Protein 4C84 (pdb70)

InterPro domains:
  IPR001841 Zinc finger, RING-type [PF13639] (266-308)
  IPR001841 Zinc finger, RING-type [PS50089] (267-308)
  IPR001841 Zinc finger, RING-type [SM00184] (267-307)
  IPR013083 Zinc finger, RING/FYVE/PHD-type [G3DSA:3.30.40.10] (213-313)
  IPR040700 ZNRF-3, ectodomain [PF18212] (75-181)
  IPR045903 E3 ubiquitin-protein ligase ZNRF3, zinc finger, RING-type [cd16799] (266-310)
  IPR051073 ZNRF3/Arkadia E3 ubiquitin-protein ligases [PTHR16200] (22-641)

Organism: Danio rerio (NCBI:txid7955)

Structure (mmCIF, N/CA/C/O backbone):
data_4C84
#
_entry.id   4C84
#
_cell.length_a   35.948
_cell.length_b   53.296
_cell.length_c   72.459
_cell.angle_alpha   90.00
_cell.angle_beta   102.10
_cell.angle_gamma   90.00
#
_symmetry.space_group_name_H-M   'P 1 21 1'
#
loop_
_entity.id
_entity.type
_entity.pdbx_description
1 polymer 'E3 UBIQUITIN-PROTEIN LIGASE ZNRF3'
2 water water
#
loop_
_atom_site.group_PDB
_atom_site.id
_atom_site.type_symbol
_atom_site.label_atom_id
_atom_site.label_alt_id
_atom_site.label_comp_id
_atom_site.label_asym_id
_atom_site.label_entity_id
_atom_site.label_seq_id
_atom_site.pdbx_PDB_ins_code
_atom_site.Cartn_x
_atom_site.Cartn_y
_atom_site.Cartn_z
_atom_site.occupancy
_atom_site.B_iso_or_equiv
_atom_site.auth_seq_id
_atom_site.auth_comp_id
_atom_site.auth_asym_id
_atom_site.auth_atom_id
_atom_site.pdbx_PDB_model_num
ATOM 1 N N . ASP A 1 5 ? 3.922 47.096 85.426 1.00 50.15 31 ASP A N 1
ATOM 2 C CA . ASP A 1 5 ? 4.060 48.554 85.733 1.00 46.83 31 ASP A CA 1
ATOM 3 C C . ASP A 1 5 ? 4.753 49.344 84.614 1.00 40.82 31 ASP A C 1
ATOM 4 O O . ASP A 1 5 ? 4.241 50.372 84.133 1.00 34.91 31 ASP A O 1
ATOM 9 N N . THR A 1 6 ? 5.935 48.877 84.225 1.00 35.99 32 THR A N 1
ATOM 10 C CA . THR A 1 6 ? 6.787 49.622 83.309 1.00 36.05 32 THR A CA 1
ATOM 11 C C . THR A 1 6 ? 6.214 49.582 81.905 1.00 32.40 32 THR A C 1
ATOM 12 O O . THR A 1 6 ? 5.785 48.536 81.432 1.00 33.94 32 THR A O 1
ATOM 16 N N . ALA A 1 7 ? 6.179 50.748 81.268 1.00 29.52 33 ALA A N 1
ATOM 17 C CA . ALA A 1 7 ? 5.761 50.862 79.876 1.00 27.93 33 ALA A CA 1
ATOM 18 C C . ALA A 1 7 ? 6.958 51.177 79.008 1.00 26.57 33 ALA A C 1
ATOM 19 O O . ALA A 1 7 ? 7.643 52.194 79.204 1.00 28.59 33 ALA A O 1
ATOM 21 N N . PHE A 1 8 ? 7.233 50.289 78.064 1.00 25.16 34 PHE A N 1
ATOM 22 C CA A PHE A 1 8 ? 8.285 50.483 77.087 0.50 25.81 34 PHE A CA 1
ATOM 23 C CA B PHE A 1 8 ? 8.290 50.536 77.091 0.50 26.08 34 PHE A CA 1
ATOM 24 C C . PHE A 1 8 ? 7.666 51.108 75.845 1.00 26.52 34 PHE A C 1
ATOM 25 O O . PHE A 1 8 ? 6.791 50.492 75.237 1.00 26.84 34 PHE A O 1
ATOM 40 N N . VAL A 1 9 ? 8.123 52.302 75.490 1.00 23.07 35 VAL A N 1
ATOM 41 C CA . VAL A 1 9 ? 7.599 53.048 74.365 1.00 22.98 35 VAL A CA 1
ATOM 42 C C . VAL A 1 9 ? 8.660 53.136 73.282 1.00 26.14 35 VAL A C 1
ATOM 43 O O . VAL A 1 9 ? 9.831 53.486 73.562 1.00 27.91 35 VAL A O 1
ATOM 47 N N . GLU A 1 10 ? 8.294 52.722 72.077 1.00 21.71 36 GLU A N 1
ATOM 48 C CA . GLU A 1 10 ? 9.106 52.852 70.890 1.00 22.21 36 GLU A CA 1
ATOM 49 C C . GLU A 1 10 ? 8.490 53.935 70.052 1.00 22.27 36 GLU A C 1
ATOM 50 O O . GLU A 1 10 ? 7.277 53.893 69.757 1.00 22.97 36 GLU A O 1
ATOM 56 N N . VAL A 1 11 ? 9.310 54.902 69.668 1.00 20.31 37 VAL A N 1
ATOM 57 C CA . VAL A 1 11 ? 8.882 56.009 68.833 1.00 20.01 37 VAL A CA 1
ATOM 58 C C . VAL A 1 11 ? 9.613 55.987 67.516 1.00 22.87 37 VAL A C 1
ATOM 59 O O . VAL A 1 11 ? 10.845 55.988 67.472 1.00 22.04 37 VAL A O 1
ATOM 63 N N . VAL A 1 12 ? 8.838 56.022 66.437 1.00 20.28 38 VAL A N 1
ATOM 64 C CA . VAL A 1 12 ? 9.373 56.045 65.113 1.00 21.40 38 VAL A CA 1
ATOM 65 C C . VAL A 1 12 ? 8.968 57.334 64.422 1.00 23.34 38 VAL A C 1
ATOM 66 O O . VAL A 1 12 ? 7.778 57.677 64.370 1.00 21.67 38 VAL A O 1
ATOM 70 N N . LEU A 1 13 ? 9.969 58.035 63.908 1.00 23.34 39 LEU A N 1
ATOM 71 C CA . LEU A 1 13 ? 9.786 59.288 63.184 1.00 23.30 39 LEU A CA 1
ATOM 72 C C . LEU A 1 13 ? 10.021 59.023 61.708 1.00 24.64 39 LEU A C 1
ATOM 73 O O . LEU A 1 13 ? 11.024 58.410 61.341 1.00 22.56 39 LEU A O 1
ATOM 78 N N . PHE A 1 14 ? 9.080 59.466 60.873 1.00 24.35 40 PHE A N 1
ATOM 79 C CA . PHE A 1 14 ? 9.154 59.323 59.441 1.00 25.89 40 PHE A CA 1
ATOM 80 C C . PHE A 1 14 ? 9.440 60.688 58.813 1.00 29.60 40 PHE A C 1
ATOM 81 O O . PHE A 1 14 ? 8.774 61.677 59.133 1.00 30.03 40 PHE A O 1
ATOM 89 N N . GLU A 1 15 ? 10.428 60.732 57.926 1.00 30.55 41 GLU A N 1
ATOM 90 C CA . GLU A 1 15 ? 10.757 61.956 57.187 1.00 35.34 41 GLU A CA 1
ATOM 91 C C . GLU A 1 15 ? 10.961 61.646 55.711 1.00 39.79 41 GLU A C 1
ATOM 92 O O . GLU A 1 15 ? 11.758 60.789 55.360 1.00 38.44 41 GLU A O 1
ATOM 98 N N . SER A 1 16 ? 10.234 62.347 54.845 1.00 45.54 42 SER A N 1
ATOM 99 C CA . SER A 1 16 ? 10.316 62.109 53.399 1.00 51.38 42 SER A CA 1
ATOM 100 C C . SER A 1 16 ? 11.144 63.202 52.739 1.00 55.50 42 SER A C 1
ATOM 101 O O . SER A 1 16 ? 11.140 64.345 53.198 1.00 56.49 42 SER A O 1
ATOM 104 N N . SER A 1 17 ? 11.854 62.841 51.671 1.00 58.85 43 SER A N 1
ATOM 105 C CA . SER A 1 17 ? 12.570 63.812 50.838 1.00 63.08 43 SER A CA 1
ATOM 106 C C . SER A 1 17 ? 11.701 64.201 49.644 1.00 66.16 43 SER A C 1
ATOM 107 O O . SER A 1 17 ? 10.770 63.468 49.290 1.00 66.17 43 SER A O 1
ATOM 110 N N . PRO A 1 18 ? 11.995 65.356 49.017 1.00 72.43 44 PRO A N 1
ATOM 111 C CA . PRO A 1 18 ? 11.283 65.756 47.795 1.00 74.33 44 PRO A CA 1
ATOM 112 C C . PRO A 1 18 ? 11.365 64.703 46.685 1.00 74.17 44 PRO A C 1
ATOM 113 O O . PRO A 1 18 ? 10.371 64.455 45.997 1.00 76.29 44 PRO A O 1
ATOM 117 N N . ASN A 1 19 ? 12.540 64.088 46.530 1.00 71.34 45 ASN A N 1
ATOM 118 C CA . ASN A 1 19 ? 12.746 63.030 45.534 1.00 67.97 45 ASN A CA 1
ATOM 119 C C . ASN A 1 19 ? 11.987 61.724 45.818 1.00 64.35 45 ASN A C 1
ATOM 120 O O . ASN A 1 19 ? 11.996 60.813 44.990 1.00 65.12 45 ASN A O 1
ATOM 125 N N . GLY A 1 20 ? 11.355 61.626 46.988 1.00 61.26 46 GLY A N 1
ATOM 126 C CA . GLY A 1 20 ? 10.458 60.510 47.301 1.00 57.43 46 GLY A CA 1
ATOM 127 C C . GLY A 1 20 ? 11.080 59.394 48.126 1.00 53.43 46 GLY A C 1
ATOM 128 O O . GLY A 1 20 ? 10.414 58.403 48.434 1.00 51.81 46 GLY A O 1
ATOM 129 N N . ASP A 1 21 ? 12.355 59.538 48.478 1.00 48.61 47 ASP A N 1
ATOM 130 C CA . ASP A 1 21 ? 12.972 58.621 49.432 1.00 45.21 47 ASP A CA 1
ATOM 131 C C . ASP A 1 21 ? 12.407 58.958 50.810 1.00 42.66 47 ASP A C 1
ATOM 132 O O . ASP A 1 21 ? 12.002 60.098 51.053 1.00 44.86 47 ASP A O 1
ATOM 137 N N . TYR A 1 22 ? 12.358 57.981 51.712 1.00 38.72 48 TYR A N 1
ATOM 138 C CA . TYR A 1 22 ? 12.034 58.291 53.100 1.00 35.73 48 TYR A CA 1
ATOM 139 C C . TYR A 1 22 ? 13.025 57.670 54.064 1.00 31.90 48 TYR A C 1
ATOM 140 O O . TYR A 1 22 ? 13.644 56.645 53.781 1.00 30.73 48 TYR A O 1
ATOM 149 N N . THR A 1 23 ? 13.141 58.336 55.201 1.00 29.48 49 THR A N 1
ATOM 150 C CA . THR A 1 23 ? 14.024 57.943 56.275 1.00 28.95 49 THR A CA 1
ATOM 151 C C . THR A 1 23 ? 13.166 57.695 57.501 1.00 27.97 49 THR A C 1
ATOM 152 O O . THR A 1 23 ? 12.079 58.280 57.652 1.00 29.93 49 THR A O 1
ATOM 156 N N . THR A 1 24 ? 13.615 56.793 58.360 1.00 24.84 50 THR A N 1
ATOM 157 C CA . THR A 1 24 ? 12.990 56.604 59.649 1.00 23.35 50 THR A CA 1
ATOM 158 C C . THR A 1 24 ? 14.062 56.664 60.739 1.00 22.74 50 THR A C 1
ATOM 159 O O . THR A 1 24 ? 15.244 56.379 60.498 1.00 23.16 50 THR A O 1
ATOM 163 N N . TYR A 1 25 ? 13.632 57.064 61.917 1.00 22.56 51 TYR A N 1
ATOM 164 C CA . TYR A 1 25 ? 14.451 57.030 63.124 1.00 22.60 51 TYR A CA 1
ATOM 165 C C . TYR A 1 25 ? 13.609 56.435 64.237 1.00 22.96 51 TYR A C 1
ATOM 166 O O . TYR A 1 25 ? 12.515 56.946 64.537 1.00 21.72 51 TYR A O 1
ATOM 175 N N . THR A 1 26 ? 14.129 55.406 64.879 1.00 19.99 52 THR A N 1
ATOM 176 C CA . THR A 1 26 ? 13.450 54.767 65.977 1.00 20.99 52 THR A CA 1
ATOM 177 C C . THR A 1 26 ? 14.270 54.889 67.230 1.00 22.53 52 THR A C 1
ATOM 178 O O . THR A 1 26 ? 15.477 54.655 67.213 1.00 22.67 52 THR A O 1
ATOM 182 N N . THR A 1 27 ? 13.599 55.226 68.311 1.00 21.84 53 THR A N 1
ATOM 183 C CA . THR A 1 27 ? 14.206 55.235 69.644 1.00 22.63 53 THR A CA 1
ATOM 184 C C . THR A 1 27 ? 13.272 54.658 70.676 1.00 24.67 53 THR A C 1
ATOM 185 O O . THR A 1 27 ? 12.070 54.552 70.443 1.00 25.13 53 THR A O 1
ATOM 189 N N . GLY A 1 28 ? 13.822 54.275 71.815 1.00 21.39 54 GLY A N 1
ATOM 190 C CA . GLY A 1 28 ? 13.089 53.692 72.892 1.00 22.89 54 GLY A CA 1
ATOM 191 C C . GLY A 1 28 ? 13.121 54.580 74.114 1.00 26.31 54 GLY A C 1
ATOM 192 O O . GLY A 1 28 ? 14.141 55.228 74.402 1.00 26.93 54 GLY A O 1
ATOM 193 N N . LEU A 1 29 ? 12.010 54.620 74.829 1.00 26.17 55 LEU A N 1
ATOM 194 C CA . LEU A 1 29 ? 11.958 55.319 76.113 1.00 26.18 55 LEU A CA 1
ATOM 195 C C . LEU A 1 29 ? 11.033 54.601 77.057 1.00 27.30 55 LEU A C 1
ATOM 196 O O . LEU A 1 29 ? 10.291 53.706 76.646 1.00 27.24 55 LEU A O 1
ATOM 201 N N . GLN A 1 30 ? 11.110 54.933 78.335 1.00 26.66 56 GLN A N 1
ATOM 202 C CA . GLN A 1 30 ? 10.347 54.224 79.323 1.00 29.68 56 GLN A CA 1
ATOM 203 C C . GLN A 1 30 ? 9.458 55.153 80.104 1.00 29.12 56 GLN A C 1
ATOM 204 O O . GLN A 1 30 ? 9.832 56.303 80.366 1.00 28.30 56 GLN A O 1
ATOM 210 N N . GLY A 1 31 ? 8.281 54.629 80.431 1.00 28.52 57 GLY A N 1
ATOM 211 C CA . GLY A 1 31 ? 7.305 55.264 81.315 1.00 28.37 57 GLY A CA 1
ATOM 212 C C . GLY A 1 31 ? 6.673 54.228 82.218 1.00 28.57 57 GLY A C 1
ATOM 213 O O . GLY A 1 31 ? 7.245 53.151 82.452 1.00 30.24 57 GLY A O 1
ATOM 214 N N . ARG A 1 32 ? 5.488 54.549 82.720 1.00 28.86 58 ARG A N 1
ATOM 215 C CA . ARG A 1 32 ? 4.699 53.662 83.541 1.00 29.74 58 ARG A CA 1
ATOM 216 C C . ARG A 1 32 ? 3.230 53.681 83.126 1.00 27.83 58 ARG A C 1
ATOM 217 O O . ARG A 1 32 ? 2.663 54.742 82.842 1.00 26.79 58 ARG A O 1
ATOM 225 N N . PHE A 1 33 ? 2.619 52.502 83.102 1.00 27.48 59 PHE A N 1
ATOM 226 C CA . PHE A 1 33 ? 1.169 52.380 82.993 1.00 29.27 59 PHE A CA 1
ATOM 227 C C . PHE A 1 33 ? 0.536 52.877 84.280 1.00 30.04 59 PHE A C 1
ATOM 228 O O . PHE A 1 33 ? 0.898 52.410 85.360 1.00 30.60 59 PHE A O 1
ATOM 236 N N . SER A 1 34 ? -0.390 53.820 84.185 1.00 30.15 60 SER A N 1
ATOM 237 C CA . SER A 1 34 ? -1.119 54.264 85.365 1.00 31.04 60 SER A CA 1
ATOM 238 C C . SER A 1 34 ? -2.322 53.359 85.649 1.00 32.80 60 SER A C 1
ATOM 239 O O . SER A 1 34 ? -2.828 52.677 84.755 1.00 28.70 60 SER A O 1
ATOM 242 N N . ARG A 1 35 ? -2.801 53.359 86.894 1.00 35.43 61 ARG A N 1
ATOM 243 C CA . ARG A 1 35 ? -4.002 52.588 87.250 1.00 37.36 61 ARG A CA 1
ATOM 244 C C . ARG A 1 35 ? -5.288 53.127 86.622 1.00 34.60 61 ARG A C 1
ATOM 245 O O . ARG A 1 35 ? -6.309 52.441 86.610 1.00 35.98 61 ARG A O 1
ATOM 253 N N . ALA A 1 36 ? -5.229 54.347 86.081 1.00 31.99 62 ALA A N 1
ATOM 254 C CA . ALA A 1 36 ? -6.356 54.949 85.384 1.00 33.62 62 ALA A CA 1
ATOM 255 C C . AL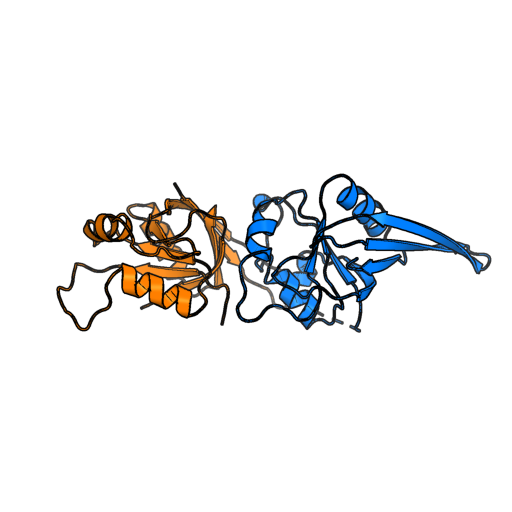A A 1 36 ? -6.706 54.246 84.076 1.00 30.02 62 ALA A C 1
ATOM 256 O O . ALA A 1 36 ? -7.792 54.445 83.532 1.00 31.72 62 ALA A O 1
ATOM 258 N N . GLY A 1 37 ? -5.784 53.428 83.569 1.00 29.11 63 GLY A N 1
ATOM 259 C CA . GLY A 1 37 ? -5.996 52.757 82.297 1.00 27.74 63 GLY A CA 1
ATOM 260 C C . GLY A 1 37 ? -5.531 51.319 82.328 1.00 26.93 63 GLY A C 1
ATOM 261 O O . GLY A 1 37 ? -5.110 50.785 83.355 1.00 28.90 63 GLY A O 1
ATOM 262 N N . ALA A 1 38 ? -5.576 50.703 81.168 1.00 26.53 64 ALA A N 1
ATOM 263 C CA . ALA A 1 38 ? -5.273 49.292 81.021 1.00 26.76 64 ALA A CA 1
ATOM 264 C C . ALA A 1 38 ? -3.779 49.093 80.878 1.00 25.97 64 ALA A C 1
ATOM 265 O O . ALA A 1 38 ? -3.059 50.007 80.478 1.00 26.44 64 ALA A O 1
ATOM 267 N N . THR A 1 39 ? -3.306 47.891 81.204 1.00 27.03 65 THR A N 1
ATOM 268 C CA . THR A 1 39 ? -1.940 47.490 80.917 1.00 28.58 65 THR A CA 1
ATOM 269 C C . THR A 1 39 ? -1.984 46.488 79.766 1.00 29.24 65 THR A C 1
ATOM 270 O O . THR A 1 39 ? -1.978 45.270 79.969 1.00 30.57 65 THR A O 1
ATOM 274 N N . ILE A 1 40 ? -2.092 47.043 78.559 1.00 26.00 66 ILE A N 1
ATOM 275 C CA . ILE A 1 40 ? -2.125 46.315 77.302 1.00 24.71 66 ILE A CA 1
ATOM 276 C C . ILE A 1 40 ? -1.211 47.034 76.313 1.00 24.55 66 ILE A C 1
ATOM 277 O O . ILE A 1 40 ? -0.825 48.193 76.522 1.00 24.52 66 ILE A O 1
ATOM 282 N N . SER A 1 41 ? -0.850 46.344 75.249 1.00 23.78 67 SER A N 1
ATOM 283 C CA . SER A 1 41 ? -0.064 46.923 74.187 1.00 26.38 67 SER A CA 1
ATOM 284 C C . SER A 1 41 ? -0.938 47.756 73.270 1.00 24.82 67 SER A C 1
ATOM 285 O O . SER A 1 41 ? -2.157 47.533 73.140 1.00 27.30 67 SER A O 1
ATOM 288 N N . ALA A 1 42 ? -0.347 48.787 72.685 1.00 22.07 68 ALA A N 1
ATOM 289 C CA . ALA A 1 42 ? -1.069 49.642 71.746 1.00 21.92 68 ALA A CA 1
ATOM 290 C C . ALA A 1 42 ? -0.096 50.348 70.808 1.00 21.45 68 ALA A C 1
ATOM 291 O O . ALA A 1 42 ? 1.048 50.558 71.169 1.00 21.82 68 ALA A O 1
ATOM 293 N N . GLU A 1 43 ? -0.547 50.767 69.635 1.00 21.39 69 GLU A N 1
ATOM 294 C CA . GLU A 1 43 ? 0.315 51.440 68.680 1.00 21.08 69 GLU A CA 1
ATOM 295 C C . GLU A 1 43 ? -0.519 52.295 67.754 1.00 21.52 69 GLU A C 1
ATOM 296 O O . GLU A 1 43 ? -1.654 51.916 67.370 1.00 20.56 69 GLU A O 1
ATOM 302 N N . GLY A 1 44 ? 0.015 53.455 67.412 1.00 20.41 70 GLY A N 1
ATOM 303 C CA . GLY A 1 44 ? -0.684 54.356 66.522 1.00 19.71 70 GLY A CA 1
ATOM 304 C C . GLY A 1 44 ? 0.087 55.609 66.269 1.00 20.40 70 GLY A C 1
ATOM 305 O O . GLY A 1 44 ? 1.090 55.885 66.936 1.00 19.26 70 GLY A O 1
ATOM 306 N N . GLU A 1 45 ? -0.409 56.394 65.335 1.00 19.30 71 GLU A N 1
ATOM 307 C CA . GLU A 1 45 ? 0.166 57.672 65.002 1.00 20.68 71 GLU A CA 1
ATOM 308 C C . GLU A 1 45 ? 0.015 58.649 66.173 1.00 20.45 71 GLU A C 1
ATOM 309 O O . GLU A 1 45 ? -1.008 58.696 66.846 1.00 20.06 71 GLU A O 1
ATOM 315 N N . ILE A 1 46 ? 1.063 59.411 66.459 1.00 18.87 72 ILE A N 1
ATOM 316 C CA . ILE A 1 46 ? 1.018 60.365 67.560 1.00 20.16 72 ILE A CA 1
ATOM 317 C C . ILE A 1 46 ? 0.246 61.630 67.175 1.00 20.13 72 ILE A C 1
ATOM 318 O O . ILE A 1 46 ? 0.482 62.228 66.116 1.00 20.46 72 ILE A O 1
ATOM 323 N N . VAL A 1 47 ? -0.656 62.035 68.059 1.00 19.96 73 VAL A N 1
ATOM 324 C CA . VAL A 1 47 ? -1.327 63.338 67.982 1.00 22.26 73 VAL A CA 1
ATOM 325 C C . VAL A 1 47 ? -1.130 64.061 69.323 1.00 22.15 73 VAL A C 1
ATOM 326 O O . VAL A 1 47 ? -1.470 63.524 70.386 1.00 22.98 73 VAL A O 1
ATOM 330 N N . GLN A 1 48 ? -0.593 65.275 69.282 1.00 24.49 74 GLN A N 1
ATOM 331 C CA . GLN A 1 48 ? -0.460 66.023 70.518 1.00 26.47 74 GLN A CA 1
ATOM 332 C C . GLN A 1 48 ? -1.777 66.727 70.808 1.00 25.55 74 GLN A C 1
ATOM 333 O O . GLN A 1 48 ? -2.392 67.298 69.908 1.00 29.46 74 GLN A O 1
ATOM 339 N N . MET A 1 49 ? -2.211 66.682 72.061 1.00 24.95 75 MET A N 1
ATOM 340 C CA . MET A 1 49 ? -3.456 67.330 72.446 1.00 27.04 75 MET A CA 1
ATOM 341 C C . MET A 1 49 ? -3.146 68.619 73.203 1.00 26.90 75 MET A C 1
ATOM 342 O O . MET A 1 49 ? -2.611 68.588 74.306 1.00 27.60 75 MET A O 1
ATOM 347 N N . HIS A 1 50 ? -3.495 69.752 72.597 1.00 26.78 76 HIS A N 1
ATOM 348 C CA . HIS A 1 50 ? -3.274 71.057 73.217 1.00 26.89 76 HIS A CA 1
ATOM 349 C C . HIS A 1 50 ? -4.524 71.546 73.938 1.00 25.35 76 HIS A C 1
ATOM 350 O O . HIS A 1 50 ? -5.594 70.981 73.745 1.00 23.90 76 HIS A O 1
ATOM 357 N N . PRO A 1 51 ? -4.398 72.590 74.796 1.00 24.59 77 PRO A N 1
ATOM 358 C CA . PRO A 1 51 ? -5.477 72.956 75.716 1.00 26.49 77 PRO A CA 1
ATOM 359 C C . PRO A 1 51 ? -6.775 73.323 75.019 1.00 25.35 77 PRO A C 1
ATOM 360 O O . PRO A 1 51 ? -7.838 72.910 75.457 1.00 24.72 77 PRO A O 1
ATOM 364 N N . LEU A 1 52 ? -6.697 74.085 73.936 1.00 25.85 78 LEU A N 1
ATOM 365 C CA . LEU A 1 52 ? -7.912 74.540 73.298 1.00 28.50 78 LEU A CA 1
ATOM 366 C C . LEU A 1 52 ? -8.735 73.366 72.788 1.00 28.78 78 LEU A C 1
ATOM 367 O O . LEU A 1 52 ? -9.959 73.314 73.003 1.00 29.83 78 LEU A O 1
ATOM 372 N N . GLY A 1 53 ? -8.068 72.406 72.153 1.00 29.35 79 GLY A N 1
ATOM 373 C CA . GLY A 1 53 ? -8.728 71.219 71.620 1.00 30.76 79 GLY A CA 1
ATOM 374 C C . GLY A 1 53 ? -9.365 70.370 72.702 1.00 30.33 79 GLY A C 1
ATOM 375 O O . GLY A 1 53 ? -10.448 69.818 72.506 1.00 33.05 79 GLY A O 1
ATOM 376 N N . LEU A 1 54 ? -8.722 70.307 73.865 1.00 28.76 80 LEU A N 1
ATOM 377 C CA . LEU A 1 54 ? -9.225 69.506 74.981 1.00 30.52 80 LEU A CA 1
ATOM 378 C C . LEU A 1 54 ? -10.497 70.100 75.569 1.00 32.94 80 LEU A C 1
ATOM 379 O O . LEU A 1 54 ? -11.354 69.378 76.079 1.00 33.97 80 LEU A O 1
ATOM 384 N N . CYS A 1 55 ? -10.643 71.408 75.424 1.00 29.77 81 CYS A N 1
ATOM 385 C CA . CYS A 1 55 ? -11.729 72.136 76.034 1.00 33.93 81 CYS A CA 1
ATOM 386 C C . CYS A 1 55 ? -12.896 72.440 75.089 1.00 36.03 81 CYS A C 1
ATOM 387 O O . CYS A 1 55 ? -13.911 72.985 75.520 1.00 38.46 81 CYS A O 1
ATOM 390 N N . ASN A 1 56 ? -12.761 72.076 73.822 1.00 38.34 82 ASN A N 1
ATOM 391 C CA . ASN A 1 56 ? -13.751 72.433 72.793 1.00 41.00 82 ASN A CA 1
ATOM 392 C C . ASN A 1 56 ? -14.824 71.365 72.651 1.00 44.12 82 ASN A C 1
ATOM 393 O O . ASN A 1 56 ? -14.631 70.404 71.901 1.00 48.48 82 ASN A O 1
ATOM 398 N N . GLU A 1 65 ? -11.247 60.702 63.355 1.00 49.59 91 GLU A N 1
ATOM 399 C CA . GLU A 1 65 ? -10.602 59.436 63.037 1.00 46.29 91 GLU A CA 1
ATOM 400 C C . GLU A 1 65 ? -10.008 58.763 64.295 1.00 42.86 91 GLU A C 1
ATOM 401 O O . GLU A 1 65 ? -9.979 59.362 65.397 1.00 41.55 91 GLU A O 1
ATOM 407 N N . TYR A 1 66 ? -9.598 57.500 64.136 1.00 34.67 92 TYR A N 1
ATOM 408 C CA . TYR A 1 66 ? -9.378 56.628 65.270 1.00 29.80 92 TYR A CA 1
ATOM 409 C C . TYR A 1 66 ? -7.991 55.979 65.313 1.00 25.57 92 TYR A C 1
ATOM 410 O O . TYR A 1 66 ? -7.302 55.817 64.299 1.00 25.64 92 TYR A O 1
ATOM 419 N N . GLY A 1 67 ? -7.639 55.555 66.516 1.00 23.32 93 GLY A N 1
ATOM 420 C CA . GLY A 1 67 ? -6.499 54.696 66.730 1.00 22.21 93 GLY A CA 1
ATOM 421 C C . GLY A 1 67 ? -5.189 55.409 67.014 1.00 22.08 93 GLY A C 1
ATOM 422 O O . GLY A 1 67 ? -4.149 54.753 67.022 1.00 22.47 93 GLY A O 1
ATOM 423 N N . TRP A 1 68 ? -5.248 56.725 67.176 1.00 20.84 94 TRP A N 1
ATOM 424 C CA . TRP A 1 68 ? -4.058 57.577 67.421 1.00 20.30 94 TRP A CA 1
ATOM 425 C C . TRP A 1 68 ? -3.620 57.459 68.862 1.00 17.98 94 TRP A C 1
ATOM 426 O O . TRP A 1 68 ? -4.378 57.064 69.738 1.00 19.27 94 TRP A O 1
ATOM 437 N N . VAL A 1 69 ? -2.334 57.786 69.116 1.00 17.67 95 VAL A N 1
ATOM 438 C CA . VAL A 1 69 ? -1.804 57.842 70.471 1.00 18.45 95 VAL A CA 1
ATOM 439 C C . VAL A 1 69 ? -1.754 59.327 70.836 1.00 18.38 95 VAL A C 1
ATOM 440 O O . VAL A 1 69 ? -1.075 60.111 70.186 1.00 18.56 95 VAL A O 1
ATOM 444 N N . GLY A 1 70 ? -2.486 59.712 71.865 1.00 17.66 96 GLY A N 1
ATOM 445 C CA . GLY A 1 70 ? -2.532 61.099 72.267 1.00 17.68 96 GLY A CA 1
ATOM 446 C C . GLY A 1 70 ? -1.335 61.416 73.157 1.00 18.81 96 GLY A C 1
ATOM 447 O O . GLY A 1 70 ? -1.034 60.641 74.048 1.00 21.61 96 GLY A O 1
ATOM 448 N N . VAL A 1 71 ? -0.705 62.551 72.929 1.00 18.76 97 VAL A N 1
ATOM 449 C CA . VAL A 1 71 ? 0.382 62.993 73.824 1.00 18.92 97 VAL A CA 1
ATOM 450 C C . VAL A 1 71 ? -0.071 64.301 74.466 1.00 19.47 97 VAL A C 1
ATOM 451 O O . VAL A 1 71 ? -0.457 65.223 73.767 1.00 19.71 97 VAL A O 1
ATOM 455 N N . VAL A 1 72 ? -0.032 64.359 75.796 1.00 21.43 98 VAL A N 1
ATOM 456 C CA . VAL A 1 72 ? -0.434 65.550 76.551 1.00 22.36 98 VAL A CA 1
ATOM 457 C C . VAL A 1 72 ? 0.765 65.984 77.411 1.00 22.94 98 VAL A C 1
ATOM 458 O O . VAL A 1 72 ? 1.200 65.242 78.308 1.00 24.14 98 VAL A O 1
ATOM 462 N N . LYS A 1 73 ? 1.275 67.181 77.162 1.00 23.14 99 LYS A N 1
ATOM 463 C CA . LYS A 1 73 ? 2.341 67.735 78.024 1.00 26.26 99 LYS A CA 1
ATOM 464 C C . LYS A 1 73 ? 1.670 68.607 79.077 1.00 27.47 99 LYS A C 1
ATOM 465 O O . LYS A 1 73 ? 1.077 69.649 78.747 1.00 28.48 99 LYS A O 1
ATOM 471 N N . LEU A 1 74 ? 1.736 68.164 80.324 1.00 26.75 100 LEU A N 1
ATOM 472 C CA . LEU A 1 74 ? 1.161 68.897 81.451 1.00 27.89 100 LEU A CA 1
ATOM 473 C C . LEU A 1 74 ? 2.072 70.071 81.782 1.00 30.47 100 LEU A C 1
ATOM 474 O O . LEU A 1 74 ? 3.282 69.951 81.700 1.00 28.58 100 LEU A O 1
ATOM 479 N N . GLU A 1 75 ? 1.495 71.219 82.102 1.00 33.26 101 GLU A N 1
ATOM 480 C CA . GLU A 1 75 ? 2.322 72.335 82.589 1.00 37.80 101 GLU A CA 1
ATOM 481 C C . GLU A 1 75 ? 2.003 72.591 84.050 1.00 38.85 101 GLU A C 1
ATOM 482 O O . GLU A 1 75 ? 1.121 71.949 84.616 1.00 38.78 101 GLU A O 1
ATOM 488 N N . GLN A 1 76 ? 2.734 73.512 84.676 1.00 42.11 102 GLN A N 1
ATOM 489 C CA . GLN A 1 76 ? 2.381 73.940 86.025 1.00 45.16 102 GLN A CA 1
ATOM 490 C C . GLN A 1 76 ? 0.935 74.428 85.991 1.00 46.22 102 GLN A C 1
ATOM 491 O O . GLN A 1 76 ? 0.541 75.101 85.038 1.00 43.22 102 GLN A O 1
ATOM 493 N N . PRO A 1 77 ? 0.125 74.069 87.007 1.00 49.77 103 PRO A N 1
ATOM 494 C CA . PRO A 1 77 ? -1.289 74.483 87.030 1.00 50.47 103 PRO A CA 1
ATOM 495 C C . PRO A 1 77 ? -1.546 75.967 86.701 1.00 49.42 103 PRO A C 1
ATOM 496 O O . PRO A 1 77 ? -2.527 76.278 86.021 1.00 48.41 103 PRO A O 1
ATOM 500 N N . GLU A 1 78 ? -0.664 76.856 87.166 1.00 47.38 104 GLU A N 1
ATOM 501 C CA . GLU A 1 78 ? -0.782 78.301 86.906 1.00 46.52 104 GLU A CA 1
ATOM 502 C C . GLU A 1 78 ? -0.563 78.690 85.438 1.00 45.15 104 GLU A C 1
ATOM 503 O O . GLU A 1 78 ? -0.948 79.789 85.032 1.00 42.38 104 GLU A O 1
ATOM 509 N N . LEU A 1 79 ? 0.077 77.798 84.680 1.00 41.75 105 LEU A N 1
ATOM 510 C CA . LEU A 1 79 ? 0.337 77.959 83.251 1.00 45.42 105 LEU A CA 1
ATOM 511 C C . LEU A 1 79 ? -0.494 76.979 82.412 1.00 46.52 105 LEU A C 1
ATOM 512 O O . LEU A 1 79 ? -0.357 76.949 81.186 1.00 49.86 105 LEU A O 1
ATOM 517 N N . ASP A 1 80 ? -1.327 76.166 83.058 1.00 42.44 106 ASP A N 1
ATOM 518 C CA . ASP A 1 80 ? -2.099 75.154 82.338 1.00 45.61 106 ASP A CA 1
ATOM 519 C C . ASP A 1 80 ? -3.557 75.331 82.722 1.00 41.48 106 ASP A C 1
ATOM 520 O O . ASP A 1 80 ? -4.166 74.420 83.311 1.00 38.75 106 ASP A O 1
ATOM 525 N N . PRO A 1 81 ? -4.119 76.524 82.415 1.00 40.41 107 PRO A N 1
ATOM 526 C CA . PRO A 1 81 ? -5.537 76.767 82.646 1.00 38.76 107 PRO A CA 1
ATOM 527 C C . PRO A 1 81 ? -6.329 75.753 81.862 1.00 37.22 107 PRO A C 1
ATOM 528 O O . PRO A 1 81 ? -6.160 75.667 80.638 1.00 31.71 107 PRO A O 1
ATOM 532 N N . SER A 1 82 ? -7.161 74.993 82.570 1.00 38.42 108 SER A N 1
ATOM 533 C CA . SER A 1 82 ? -7.786 73.805 82.007 1.00 37.65 108 SER A CA 1
ATOM 534 C C . SER A 1 82 ? -9.244 73.698 82.356 1.00 36.38 108 SER A C 1
ATOM 535 O O . SER A 1 82 ? -9.740 74.299 83.302 1.00 34.38 108 SER A O 1
ATOM 538 N N . CYS A 1 83 ? -9.915 72.881 81.569 1.00 34.26 109 CYS A N 1
ATOM 539 C CA A CYS A 1 83 ? -11.322 72.604 81.743 0.50 35.94 109 CYS A CA 1
ATOM 540 C CA B CYS A 1 83 ? -11.327 72.615 81.750 0.50 33.92 109 CYS A CA 1
ATOM 541 C C . CYS A 1 83 ? -11.522 71.255 82.392 1.00 33.00 109 CYS A C 1
ATOM 542 O O . CYS A 1 83 ? -12.610 70.943 82.858 1.00 34.84 109 CYS A O 1
ATOM 547 N N . LEU A 1 84 ? -10.450 70.456 82.425 1.00 31.60 110 LEU A N 1
ATOM 548 C CA . LEU A 1 84 ? -10.520 69.081 82.859 1.00 28.19 110 LEU A CA 1
ATOM 549 C C . LEU A 1 84 ? -9.437 68.764 83.869 1.00 26.45 110 LEU A C 1
ATOM 550 O O . LEU A 1 84 ? -8.374 69.365 83.861 1.00 29.14 110 LEU A O 1
ATOM 555 N N . THR A 1 85 ? -9.709 67.777 84.705 1.00 28.44 111 THR A N 1
ATOM 556 C CA . THR A 1 85 ? -8.688 67.164 85.529 1.00 27.73 111 THR A CA 1
ATOM 557 C C . THR A 1 85 ? -7.761 66.352 84.622 1.00 27.53 111 THR A C 1
ATOM 558 O O . THR A 1 85 ? -8.061 66.145 83.435 1.00 26.95 111 THR A O 1
ATOM 562 N N . VAL A 1 86 ? -6.662 65.863 85.181 1.00 27.52 112 VAL A N 1
ATOM 563 C CA A VAL A 1 86 ? -5.768 65.002 84.396 0.50 29.36 112 VAL A CA 1
ATOM 564 C CA B VAL A 1 86 ? -5.756 64.982 84.431 0.50 28.65 112 VAL A CA 1
ATOM 565 C C . VAL A 1 86 ? -6.510 63.730 83.941 1.00 28.75 112 VAL A C 1
ATOM 566 O O . VAL A 1 86 ? -6.404 63.341 82.782 1.00 27.27 112 VAL A O 1
ATOM 573 N N . LEU A 1 87 ? -7.296 63.109 84.827 1.00 29.10 113 LEU A N 1
ATOM 574 C CA A LEU A 1 87 ? -8.123 61.957 84.460 0.50 29.43 113 LEU A CA 1
ATOM 575 C CA B LEU A 1 87 ? -8.112 61.961 84.459 0.50 28.50 113 LEU A CA 1
ATOM 576 C C . LEU A 1 87 ? -9.091 62.340 83.357 1.00 27.96 113 LEU A C 1
ATOM 577 O O . LEU A 1 87 ? -9.306 61.582 82.410 1.00 27.39 113 LEU A O 1
ATOM 586 N N . GLY A 1 88 ? -9.703 63.512 83.488 1.00 25.74 114 GLY A N 1
ATOM 587 C CA . GLY A 1 88 ? -10.694 63.927 82.519 1.00 25.01 114 GLY A CA 1
ATOM 588 C C . GLY A 1 88 ? -10.079 64.071 81.137 1.00 23.59 114 GLY A C 1
ATOM 589 O O . GLY A 1 88 ? -10.736 63.796 80.123 1.00 25.05 114 GLY A O 1
ATOM 590 N N . LYS A 1 89 ? -8.825 64.507 81.092 1.00 22.68 115 LYS A N 1
ATOM 591 C CA . LYS A 1 89 ? -8.089 64.642 79.827 1.00 21.80 115 LYS A CA 1
ATOM 592 C C . LYS A 1 89 ? -7.892 63.259 79.182 1.00 22.45 115 LYS A C 1
ATOM 593 O O . LYS A 1 89 ? -8.070 63.098 77.961 1.00 21.31 115 LYS A O 1
ATOM 599 N N . ALA A 1 90 ? -7.521 62.268 79.999 1.00 23.16 116 ALA A N 1
ATOM 600 C CA . ALA A 1 90 ? -7.353 60.887 79.506 1.00 23.09 116 ALA A CA 1
ATOM 601 C C . ALA A 1 90 ? -8.678 60.361 78.983 1.00 23.23 116 ALA A C 1
ATOM 602 O O . ALA A 1 90 ? -8.739 59.799 77.875 1.00 22.46 116 ALA A O 1
ATOM 604 N N . LYS A 1 91 ? -9.745 60.571 79.756 1.00 22.32 117 LYS A N 1
ATOM 605 C CA . LYS A 1 91 ? -11.076 60.137 79.324 1.00 24.25 117 LYS A CA 1
ATOM 606 C C . LYS A 1 91 ? -11.480 60.750 78.014 1.00 23.68 117 LYS A C 1
ATOM 607 O O . LYS A 1 91 ? -12.025 60.060 77.190 1.00 24.65 117 LYS A O 1
ATOM 613 N N . ARG A 1 92 ? -11.242 62.058 77.840 1.00 23.06 118 ARG A N 1
ATOM 614 C CA . ARG A 1 92 ? -11.592 62.743 76.616 1.00 24.01 118 ARG A CA 1
ATOM 615 C C . ARG A 1 92 ? -10.839 62.180 75.425 1.00 22.59 118 ARG A C 1
ATOM 616 O O . ARG A 1 92 ? -11.391 62.008 74.345 1.00 23.67 118 ARG A O 1
ATOM 624 N N . ALA A 1 93 ? -9.543 61.922 75.588 1.00 20.78 119 ALA A N 1
ATOM 625 C CA . ALA A 1 93 ? -8.787 61.371 74.494 1.00 21.44 119 ALA A CA 1
ATOM 626 C C . ALA A 1 93 ? -9.360 60.004 74.039 1.00 22.39 119 ALA A C 1
ATOM 627 O O . ALA A 1 93 ? -9.484 59.743 72.828 1.00 23.14 119 ALA A O 1
ATOM 629 N N . VAL A 1 94 ? -9.697 59.161 75.009 1.00 23.90 120 VAL A N 1
ATOM 630 C CA . VAL A 1 94 ? -10.225 57.801 74.740 1.00 23.05 120 VAL A CA 1
ATOM 631 C C . VAL A 1 94 ? -11.607 57.949 74.096 1.00 24.86 120 VAL A C 1
ATOM 632 O O . VAL A 1 94 ? -11.897 57.265 73.123 1.00 25.11 120 VAL A O 1
ATOM 636 N N . GLN A 1 95 ? -12.412 58.885 74.597 1.00 25.82 121 GLN A N 1
ATOM 637 C CA . GLN A 1 95 ? -13.714 59.204 73.954 1.00 27.17 121 GLN A CA 1
ATOM 638 C C . GLN A 1 95 ? -13.578 59.586 72.489 1.00 25.97 121 GLN A C 1
ATOM 639 O O . GLN A 1 95 ? -14.463 59.273 71.681 1.00 27.43 121 GLN A O 1
ATOM 645 N N . ARG A 1 96 ? -12.512 60.307 72.142 1.00 24.51 122 ARG A N 1
ATOM 646 C CA . ARG A 1 96 ? -12.294 60.828 70.809 1.00 25.47 122 ARG A CA 1
ATOM 647 C C . ARG A 1 96 ? -11.503 59.843 69.929 1.00 25.47 122 ARG A C 1
ATOM 648 O O . ARG A 1 96 ? -11.080 60.200 68.822 1.00 25.62 122 ARG A O 1
ATOM 656 N N . GLY A 1 97 ? -11.307 58.629 70.437 1.00 24.20 123 GLY A N 1
ATOM 657 C CA . GLY A 1 97 ? -10.821 57.513 69.633 1.00 23.17 123 GLY A CA 1
ATOM 658 C C . GLY A 1 97 ? -9.342 57.189 69.777 1.00 22.18 123 GLY A C 1
ATOM 659 O O . GLY A 1 97 ? -8.792 56.439 68.981 1.00 22.35 123 GLY A O 1
ATOM 660 N N . ALA A 1 98 ? -8.708 57.714 70.801 1.00 21.31 124 ALA A N 1
ATOM 661 C CA . ALA A 1 98 ? -7.306 57.336 71.030 1.00 19.63 124 ALA A CA 1
ATOM 662 C C . ALA A 1 98 ? -7.149 55.878 71.419 1.00 18.59 124 ALA A C 1
ATOM 663 O O . ALA A 1 98 ? -7.973 55.340 72.157 1.00 19.94 124 ALA A O 1
ATOM 665 N N . THR A 1 99 ? -6.051 55.251 70.971 1.00 17.42 125 THR A N 1
ATOM 666 C CA . THR A 1 99 ? -5.716 53.897 71.354 1.00 17.46 125 THR A CA 1
ATOM 667 C C . THR A 1 99 ? -4.935 53.871 72.688 1.00 18.06 125 THR A C 1
ATOM 668 O O . THR A 1 99 ? -4.916 52.884 73.402 1.00 19.88 125 THR A O 1
ATOM 672 N N . ALA A 1 100 ? -4.345 55.011 72.991 1.00 18.71 126 ALA A N 1
ATOM 673 C CA . ALA A 1 100 ? -3.603 55.185 74.238 1.00 18.94 126 ALA A CA 1
ATOM 674 C C . ALA A 1 100 ? -3.354 56.658 74.424 1.00 19.18 126 ALA A C 1
ATOM 675 O O . ALA A 1 100 ? -3.448 57.463 73.477 1.00 19.16 126 ALA A O 1
ATOM 677 N N A VAL A 1 101 ? -2.983 57.029 75.639 0.50 19.99 127 VAL A N 1
ATOM 678 N N B VAL A 1 101 ? -2.988 56.995 75.658 0.50 19.28 127 VAL A N 1
ATOM 679 C CA A VAL A 1 101 ? -2.604 58.403 75.903 0.50 20.13 127 VAL A CA 1
ATOM 680 C CA B VAL A 1 101 ? -2.653 58.354 76.061 0.50 19.08 127 VAL A CA 1
ATOM 681 C C A VAL A 1 101 ? -1.361 58.391 76.793 0.50 19.57 127 VAL A C 1
ATOM 682 C C B VAL A 1 101 ? -1.277 58.290 76.728 0.50 18.79 127 VAL A C 1
ATOM 683 O O A VAL A 1 101 ? -1.273 57.622 77.760 0.50 20.98 127 VAL A O 1
ATOM 684 O O B VAL A 1 101 ? -0.993 57.351 77.458 0.50 21.54 127 VAL A O 1
ATOM 691 N N . ILE A 1 102 ? -0.441 59.276 76.448 1.00 19.49 128 ILE A N 1
ATOM 692 C CA . ILE A 1 102 ? 0.844 59.432 77.136 1.00 18.75 128 ILE A CA 1
ATOM 693 C C . ILE A 1 102 ? 0.892 60.859 77.660 1.00 19.22 128 ILE A C 1
ATOM 694 O O . ILE A 1 102 ? 0.767 61.828 76.893 1.00 19.43 128 ILE A O 1
ATOM 699 N N . PHE A 1 103 ? 1.059 60.978 78.971 1.00 21.19 129 PHE A N 1
ATOM 700 C CA . PHE A 1 103 ? 1.173 62.263 79.632 1.00 22.02 129 PHE A CA 1
ATOM 701 C C . PHE A 1 103 ? 2.633 62.480 79.950 1.00 22.67 129 PHE A C 1
ATOM 702 O O . PHE A 1 103 ? 3.260 61.587 80.528 1.00 24.80 129 PHE A O 1
ATOM 710 N N . ASP A 1 104 ? 3.143 63.647 79.614 1.00 21.75 130 ASP A N 1
ATOM 711 C CA . ASP A 1 104 ? 4.450 64.092 80.117 1.00 22.23 130 ASP A CA 1
ATOM 712 C C . ASP A 1 104 ? 4.107 64.861 81.392 1.00 24.72 130 ASP A C 1
ATOM 713 O O . ASP A 1 104 ? 3.502 65.941 81.353 1.00 24.84 130 ASP A O 1
ATOM 718 N N . VAL A 1 105 ? 4.498 64.276 82.518 1.00 25.97 131 VAL A N 1
ATOM 719 C CA . VAL A 1 105 ? 4.131 64.783 83.842 1.00 26.88 131 VAL A CA 1
ATOM 720 C C . VAL A 1 105 ? 5.302 65.515 84.495 1.00 28.81 131 VAL A C 1
ATOM 721 O O . VAL A 1 105 ? 5.242 65.800 85.699 1.00 31.51 131 VAL A O 1
ATOM 725 N N . SER A 1 106 ? 6.312 65.838 83.699 1.00 28.69 132 SER A N 1
ATOM 726 C CA . SER A 1 106 ? 7.548 66.483 84.183 1.00 31.42 132 SER A CA 1
ATOM 727 C C . SER A 1 106 ? 7.260 67.737 85.003 1.00 36.18 132 SER A C 1
ATOM 728 O O . SER A 1 106 ? 7.844 67.922 86.072 1.00 33.35 132 SER A O 1
ATOM 731 N N . GLU A 1 107 ? 6.360 68.584 84.500 1.00 36.07 133 GLU A N 1
ATOM 732 C CA . GLU A 1 107 ? 6.028 69.841 85.170 1.00 38.01 133 GLU A CA 1
ATOM 733 C C . GLU A 1 107 ? 4.849 69.758 86.140 1.00 40.69 133 GLU A C 1
ATOM 734 O O . GLU A 1 107 ? 4.444 70.780 86.688 1.00 42.48 133 GLU A O 1
ATOM 740 N N . ASN A 1 108 ? 4.306 68.563 86.363 1.00 39.25 134 ASN A N 1
ATOM 741 C CA . ASN A 1 108 ? 3.217 68.357 87.322 1.00 41.09 134 ASN A CA 1
ATOM 742 C C . ASN A 1 108 ? 3.210 66.943 87.934 1.00 40.96 134 ASN A C 1
ATOM 743 O O . ASN A 1 108 ? 2.390 66.106 87.576 1.00 38.14 134 ASN A O 1
ATOM 748 N N . PRO A 1 109 ? 4.140 66.681 88.873 1.00 45.06 135 PRO A N 1
ATOM 749 C CA . PRO A 1 109 ? 4.225 65.442 89.660 1.00 44.25 135 PRO A CA 1
ATOM 750 C C . PRO A 1 109 ? 2.922 64.923 90.284 1.00 44.59 135 PRO A C 1
ATOM 751 O O . PRO A 1 109 ? 2.711 63.711 90.314 1.00 46.19 135 PRO A O 1
ATOM 755 N N . ASP A 1 110 ? 2.060 65.821 90.766 1.00 43.55 136 ASP A N 1
ATOM 756 C CA . ASP A 1 110 ? 0.797 65.432 91.424 1.00 43.71 136 ASP A CA 1
ATOM 757 C C . ASP A 1 110 ? -0.132 64.628 90.518 1.00 43.01 136 ASP A C 1
ATOM 758 O O . ASP A 1 110 ? -0.945 63.843 90.995 1.00 42.00 136 ASP A O 1
ATOM 763 N N . ALA A 1 111 ? -0.013 64.841 89.210 1.00 40.11 137 ALA A N 1
ATOM 764 C CA . ALA A 1 111 ? -0.809 64.101 88.251 1.00 39.20 137 ALA A CA 1
ATOM 765 C C . ALA A 1 111 ? -0.615 62.587 88.411 1.00 36.55 137 ALA A C 1
ATOM 766 O O . ALA A 1 111 ? -1.546 61.820 88.204 1.00 38.41 137 ALA A O 1
ATOM 768 N N . ILE A 1 112 ? 0.579 62.164 88.805 1.00 38.53 138 ILE A N 1
ATOM 769 C CA . ILE A 1 112 ? 0.872 60.732 89.015 1.00 40.64 138 ILE A CA 1
ATOM 770 C C . ILE A 1 112 ? -0.022 60.134 90.096 1.00 43.58 138 ILE A C 1
ATOM 771 O O . ILE A 1 112 ? -0.533 59.017 89.952 1.00 42.86 138 ILE A O 1
ATOM 776 N N . ASP A 1 113 ? -0.205 60.880 91.184 1.00 44.91 139 ASP A N 1
ATOM 777 C CA . ASP A 1 113 ? -1.062 60.426 92.272 1.00 45.35 139 ASP A CA 1
ATOM 778 C C . ASP A 1 113 ? -2.499 60.284 91.792 1.00 42.92 139 ASP A C 1
ATOM 779 O O . ASP A 1 113 ? -3.172 59.305 92.121 1.00 43.34 139 ASP A O 1
ATOM 784 N N . GLN A 1 114 ? -2.961 61.244 90.991 1.00 39.98 140 GLN A N 1
ATOM 785 C CA . GLN A 1 114 ? -4.339 61.243 90.493 1.00 41.94 140 GLN A CA 1
ATOM 786 C C . GLN A 1 114 ? -4.598 60.089 89.535 1.00 41.18 140 GLN A C 1
ATOM 787 O O . GLN A 1 114 ? -5.667 59.483 89.564 1.00 41.07 140 GLN A O 1
ATOM 793 N N . LEU A 1 115 ? -3.625 59.806 88.675 1.00 39.82 141 LEU A N 1
ATOM 794 C CA . LEU A 1 115 ? -3.765 58.717 87.697 1.00 40.54 141 LEU A CA 1
ATOM 795 C C . LEU A 1 115 ? -3.678 57.343 88.356 1.00 41.98 141 LEU A C 1
ATOM 796 O O . LEU A 1 115 ? -4.210 56.363 87.824 1.00 41.53 141 LEU A O 1
ATOM 801 N N . ASN A 1 116 ? -3.006 57.266 89.503 1.00 42.31 142 ASN A N 1
ATOM 802 C CA . ASN A 1 116 ? -2.807 55.987 90.182 1.00 45.56 142 ASN A CA 1
ATOM 803 C C . ASN A 1 116 ? -3.844 55.653 91.261 1.00 49.11 142 ASN A C 1
ATOM 804 O O . ASN A 1 116 ? -3.711 54.657 91.961 1.00 47.27 142 ASN A O 1
ATOM 809 N N . GLN A 1 117 ? -4.890 56.464 91.378 1.00 54.90 143 GLN A N 1
ATOM 810 C CA . GLN A 1 117 ? -5.940 56.177 92.349 1.00 60.57 143 GLN A CA 1
ATOM 811 C C . GLN A 1 117 ? -6.761 54.980 91.871 1.00 63.48 143 GLN A C 1
ATOM 812 O O . GLN A 1 117 ? -7.127 54.899 90.694 1.00 62.38 143 GLN A O 1
ATOM 818 N N . VAL A 1 118 ? -7.013 54.044 92.786 1.00 65.71 144 VAL A N 1
ATOM 819 C CA . VAL A 1 118 ? -7.711 52.801 92.462 1.00 65.11 144 VAL A CA 1
ATOM 820 C C . VAL A 1 118 ? -9.098 53.138 91.935 1.00 64.42 144 VAL A C 1
ATOM 821 O O . VAL A 1 118 ? -9.973 53.580 92.682 1.00 64.60 144 VAL A O 1
ATOM 825 N N . SER A 1 119 ? -9.278 52.940 90.635 1.00 64.47 145 SER A N 1
ATOM 826 C CA . SER A 1 119 ? -10.545 53.209 89.980 1.00 63.54 145 SER A CA 1
ATOM 827 C C . SER A 1 119 ? -11.415 51.960 90.027 1.00 63.06 145 SER A C 1
ATOM 828 O O . SER A 1 119 ? -10.931 50.850 89.827 1.00 60.47 145 SER A O 1
ATOM 831 N N . GLU A 1 120 ? -12.697 52.155 90.305 1.00 62.04 146 GLU A N 1
ATOM 832 C CA . GLU A 1 120 ? -13.684 51.090 90.191 1.00 63.06 146 GLU A CA 1
ATOM 833 C C . GLU A 1 120 ? -13.850 50.688 88.724 1.00 60.15 146 GLU A C 1
ATOM 834 O O . GLU A 1 120 ? -14.021 49.509 88.409 1.00 57.71 146 GLU A O 1
ATOM 840 N N . ASP A 1 121 ? -13.755 51.679 87.835 1.00 57.63 147 ASP A N 1
ATOM 841 C CA . ASP A 1 121 ? -14.056 51.514 86.416 1.00 54.95 147 ASP A CA 1
ATOM 842 C C . ASP A 1 121 ? -12.969 52.207 85.570 1.00 50.45 147 ASP A C 1
ATOM 843 O O . ASP A 1 121 ? -13.218 53.253 84.968 1.00 52.49 147 ASP A O 1
ATOM 848 N N . PRO A 1 122 ? -11.751 51.627 85.532 1.00 44.11 148 PRO A N 1
ATOM 849 C CA . PRO A 1 122 ? -10.650 52.274 84.802 1.00 40.49 148 PRO A CA 1
ATOM 850 C C . PRO A 1 122 ? -10.876 52.287 83.294 1.00 35.04 148 PRO A C 1
ATOM 851 O O . PRO A 1 122 ? -11.698 51.526 82.790 1.00 35.36 148 PRO A O 1
ATOM 855 N N . LEU A 1 123 ? -10.171 53.165 82.575 1.00 32.27 149 LEU A N 1
ATOM 856 C CA . LEU A 1 123 ? -10.268 53.189 81.119 1.00 28.66 149 LEU A CA 1
ATOM 857 C C . LEU A 1 123 ? -9.738 51.894 80.545 1.00 26.15 149 LEU A C 1
ATOM 858 O O . LEU A 1 123 ? -8.880 51.260 81.143 1.00 27.05 149 LEU A O 1
ATOM 863 N N . LYS A 1 124 ? -10.249 51.522 79.376 1.00 26.82 150 LYS A N 1
ATOM 864 C CA . LYS A 1 124 ? -9.882 50.263 78.740 1.00 26.99 150 LYS A CA 1
ATOM 865 C C . LYS A 1 124 ? -8.645 50.385 77.832 1.00 26.85 150 LYS A C 1
ATOM 866 O O . LYS A 1 124 ? -8.216 49.384 77.249 1.00 27.63 150 LYS A O 1
ATOM 872 N N . ARG A 1 125 ? -8.087 51.595 77.728 1.00 23.48 151 ARG A N 1
ATOM 873 C CA . ARG A 1 125 ? -6.890 51.848 76.914 1.00 24.19 151 ARG A CA 1
ATOM 874 C C . ARG A 1 125 ? -5.749 52.241 77.852 1.00 22.13 151 ARG A C 1
ATOM 875 O O . ARG A 1 125 ? -5.995 52.653 78.987 1.00 23.66 151 ARG A O 1
ATOM 883 N N . PRO A 1 126 ? -4.493 52.061 77.413 1.00 20.98 152 PRO A N 1
ATOM 884 C CA . PRO A 1 126 ? -3.400 52.463 78.314 1.00 21.76 152 PRO A CA 1
ATOM 885 C C . PRO A 1 126 ? -3.320 53.977 78.528 1.00 22.56 152 PRO A C 1
ATOM 886 O O . PRO A 1 126 ? -3.503 54.761 77.592 1.00 22.01 152 PRO A O 1
ATOM 890 N N . VAL A 1 127 ? -3.053 54.364 79.766 1.00 22.41 153 VAL A N 1
ATOM 891 C CA . VAL A 1 127 ? -2.807 55.757 80.123 1.00 21.94 153 VAL A CA 1
ATOM 892 C C . VAL A 1 127 ? -1.433 55.750 80.778 1.00 23.60 153 VAL A C 1
ATOM 893 O O . VAL A 1 127 ? -1.311 55.382 81.948 1.00 26.97 153 VAL A O 1
ATOM 897 N N . VAL A 1 128 ? -0.432 56.156 80.008 1.00 22.29 154 VAL A N 1
ATOM 898 C CA . VAL A 1 128 ? 0.984 56.072 80.376 1.00 23.58 154 VAL A CA 1
ATOM 899 C C . VAL A 1 128 ? 1.478 57.459 80.786 1.00 24.80 154 VAL A C 1
ATOM 900 O O . VAL A 1 128 ? 1.047 58.454 80.231 1.00 23.31 154 VAL A O 1
ATOM 904 N N . TYR A 1 129 ? 2.392 57.530 81.763 1.00 24.98 155 TYR A N 1
ATOM 905 C CA . TYR A 1 129 ? 3.095 58.761 82.026 1.00 26.64 155 TYR A CA 1
ATOM 906 C C . TYR A 1 129 ? 4.605 58.600 81.887 1.00 25.08 155 TYR A C 1
ATOM 907 O O . TYR A 1 129 ? 5.179 57.546 82.224 1.00 25.66 155 TYR A O 1
ATOM 916 N N . VAL A 1 130 ? 5.230 59.652 81.369 1.00 24.97 156 VAL A N 1
ATOM 917 C CA . VAL A 1 130 ? 6.679 59.769 81.241 1.00 26.14 156 VAL A CA 1
ATOM 918 C C . VAL A 1 130 ? 7.160 61.034 81.923 1.00 29.08 156 VAL A C 1
ATOM 919 O O . VAL A 1 130 ? 6.404 61.995 82.113 1.00 27.46 156 VAL A O 1
ATOM 923 N N . LYS A 1 131 ? 8.431 61.024 82.299 1.00 28.20 157 LYS A N 1
ATOM 924 C CA . LYS A 1 131 ? 9.069 62.221 82.829 1.00 30.57 157 LYS A CA 1
ATOM 925 C C . LYS A 1 131 ? 10.571 62.198 82.567 1.00 29.55 157 LYS A C 1
ATOM 926 O O . LYS A 1 131 ? 11.092 61.285 81.911 1.00 27.56 157 LYS A O 1
ATOM 932 N N . GLY A 1 132 ? 11.265 63.231 83.039 1.00 29.95 158 GLY A N 1
ATOM 933 C CA . GLY A 1 132 ? 12.720 63.269 82.939 1.00 31.18 158 GLY A CA 1
ATOM 934 C C . GLY A 1 132 ? 13.258 63.161 81.525 1.00 31.29 158 GLY A C 1
ATOM 935 O O . GLY A 1 132 ? 12.673 63.693 80.569 1.00 29.84 158 GLY A O 1
ATOM 936 N N . ALA A 1 133 ? 14.379 62.460 81.380 1.00 31.54 159 ALA A N 1
ATOM 937 C CA . ALA A 1 133 ? 15.041 62.335 80.099 1.00 31.85 159 ALA A CA 1
ATOM 938 C C . ALA A 1 133 ? 14.134 61.642 79.065 1.00 29.46 159 ALA A C 1
ATOM 939 O O . ALA A 1 133 ? 14.177 61.999 77.899 1.00 29.93 159 ALA A O 1
ATOM 941 N N . ASP A 1 134 ? 13.339 60.678 79.526 1.00 29.58 160 ASP A N 1
ATOM 942 C CA . ASP A 1 134 ? 12.421 59.919 78.646 1.00 29.17 160 ASP A CA 1
ATOM 943 C C . ASP A 1 134 ? 11.391 60.887 78.032 1.00 26.47 160 ASP A C 1
ATOM 944 O O . ASP A 1 134 ? 11.176 60.880 76.812 1.00 26.01 160 ASP A O 1
ATOM 949 N N . ALA A 1 135 ? 10.825 61.760 78.860 1.00 26.22 161 ALA A N 1
ATOM 950 C CA . ALA A 1 135 ? 9.865 62.778 78.363 1.00 25.46 161 ALA A CA 1
ATOM 951 C C . ALA A 1 135 ? 10.517 63.775 77.425 1.00 24.94 161 ALA A C 1
ATOM 952 O O . ALA A 1 135 ? 9.947 64.140 76.416 1.00 24.98 161 ALA A O 1
ATOM 954 N N . VAL A 1 136 ? 11.737 64.227 77.735 1.00 25.00 162 VAL A N 1
ATOM 955 C CA . VAL A 1 136 ? 12.446 65.114 76.828 1.00 25.44 162 VAL A CA 1
ATOM 956 C C . VAL A 1 136 ? 12.617 64.531 75.436 1.00 25.25 162 VAL A C 1
ATOM 957 O O . VAL A 1 136 ? 12.420 65.221 74.440 1.00 25.82 162 VAL A O 1
ATOM 961 N N . LYS A 1 137 ? 12.972 63.250 75.392 1.00 25.63 163 LYS A N 1
ATOM 962 C CA . LYS A 1 137 ? 13.181 62.545 74.169 1.00 28.01 163 LYS A CA 1
ATOM 963 C C . LYS A 1 137 ? 11.869 62.491 73.397 1.00 25.64 163 LYS A C 1
ATOM 964 O O . LYS A 1 137 ? 11.852 62.769 72.203 1.00 27.49 163 LYS A O 1
ATOM 970 N N . LEU A 1 138 ? 10.791 62.173 74.109 1.00 27.02 164 LEU A N 1
ATOM 971 C CA . LEU A 1 138 ? 9.469 62.063 73.438 1.00 23.27 164 LEU A CA 1
ATOM 972 C C . LEU A 1 138 ? 9.065 63.402 72.833 1.00 23.74 164 LEU A C 1
ATOM 973 O O . LEU A 1 138 ? 8.713 63.498 71.663 1.00 23.01 164 LEU A O 1
ATOM 978 N N . MET A 1 139 ? 9.111 64.457 73.640 1.00 23.70 165 MET A N 1
ATOM 979 C CA . MET A 1 139 ? 8.667 65.774 73.202 1.00 23.63 165 MET A CA 1
ATOM 980 C C . MET A 1 139 ? 9.529 66.380 72.098 1.00 24.83 165 MET A C 1
ATOM 981 O O . MET A 1 139 ? 9.037 67.073 71.199 1.00 24.94 165 MET A O 1
ATOM 986 N N . ASN A 1 140 ? 10.832 66.102 72.140 1.00 26.48 166 ASN A N 1
ATOM 987 C CA . ASN A 1 140 ? 11.690 66.509 71.031 1.00 28.70 166 ASN A CA 1
ATOM 988 C C . ASN A 1 140 ? 11.251 65.967 69.676 1.00 26.99 166 ASN A C 1
ATOM 989 O O . ASN A 1 140 ? 11.348 66.654 68.674 1.00 28.31 166 ASN A O 1
ATOM 994 N N . ILE A 1 141 ? 10.720 64.742 69.658 1.00 24.56 167 ILE A N 1
ATOM 995 C CA . ILE A 1 141 ? 10.182 64.182 68.443 1.00 23.59 167 ILE A CA 1
ATOM 996 C C . ILE A 1 141 ? 8.807 64.793 68.148 1.00 21.07 167 ILE A C 1
ATOM 997 O O . ILE A 1 141 ? 8.526 65.239 67.041 1.00 22.51 167 ILE A O 1
ATOM 1002 N N . VAL A 1 142 ? 7.953 64.838 69.162 1.00 21.24 168 VAL A N 1
ATOM 1003 C CA . VAL A 1 142 ? 6.567 65.352 68.985 1.00 21.42 168 VAL A CA 1
ATOM 1004 C C . VAL A 1 142 ? 6.521 66.807 68.488 1.00 22.48 168 VAL A C 1
ATOM 1005 O O . VAL A 1 142 ? 5.731 67.146 67.576 1.00 25.17 168 VAL A O 1
ATOM 1009 N N . ASN A 1 143 ? 7.426 67.634 68.997 1.00 24.26 169 ASN A N 1
ATOM 1010 C CA . ASN A 1 143 ? 7.447 69.041 68.596 1.00 27.33 169 ASN A CA 1
ATOM 1011 C C . ASN A 1 143 ? 7.964 69.280 67.181 1.00 26.80 169 ASN A C 1
ATOM 1012 O O . ASN A 1 143 ? 7.742 70.348 66.626 1.00 28.67 169 ASN A O 1
ATOM 1017 N N . LYS A 1 144 ? 8.587 68.272 66.555 1.00 26.88 170 LYS A N 1
ATOM 1018 C CA . LYS A 1 144 ? 9.017 68.401 65.166 1.00 31.05 170 LYS A CA 1
ATOM 1019 C C . LYS A 1 144 ? 7.832 68.491 64.231 1.00 32.45 170 LYS A C 1
ATOM 1020 O O . LYS A 1 144 ? 7.971 68.960 63.121 1.00 35.71 170 LYS A O 1
ATOM 1026 N N . GLN A 1 145 ? 6.678 68.011 64.683 1.00 33.33 171 GLN A N 1
ATOM 1027 C CA . GLN A 1 145 ? 5.447 68.044 63.903 1.00 35.84 171 GLN A CA 1
ATOM 1028 C C . GLN A 1 145 ? 5.560 67.392 62.527 1.00 35.27 171 GLN A C 1
ATOM 1029 O O . GLN A 1 145 ? 5.124 67.961 61.503 1.00 33.47 171 GLN A O 1
ATOM 1035 N N . LYS A 1 146 ? 6.170 66.207 62.514 1.00 33.01 172 LYS A N 1
ATOM 1036 C CA . LYS A 1 146 ? 6.262 65.368 61.329 1.00 36.34 172 LYS A CA 1
ATOM 1037 C C . LYS A 1 146 ? 5.332 64.178 61.581 1.00 34.80 172 LYS A C 1
ATOM 1038 O O . LYS A 1 146 ? 4.503 64.229 62.497 1.00 38.95 172 LYS A O 1
ATOM 1044 N N . VAL A 1 147 ? 5.435 63.128 60.779 1.00 29.43 173 VAL A N 1
ATOM 1045 C CA . VAL A 1 147 ? 4.686 61.915 61.041 1.00 28.58 173 VAL A CA 1
ATOM 1046 C C . VAL A 1 147 ? 5.484 61.031 62.005 1.00 25.48 173 VAL A C 1
ATOM 1047 O O . VAL A 1 147 ? 6.644 60.676 61.721 1.00 24.02 173 VAL A O 1
ATOM 1051 N N . ALA A 1 148 ? 4.895 60.706 63.150 1.00 23.01 174 ALA A N 1
ATOM 1052 C CA . ALA A 1 148 ? 5.551 59.798 64.091 1.00 22.18 174 ALA A CA 1
ATOM 1053 C C . ALA A 1 148 ? 4.541 58.833 64.677 1.00 21.66 174 ALA A C 1
ATOM 1054 O O . ALA A 1 148 ? 3.371 59.189 64.862 1.00 21.08 174 ALA A O 1
ATOM 1056 N N . ARG A 1 149 ? 5.002 57.632 65.005 1.00 20.47 175 ARG A N 1
ATOM 1057 C CA . ARG A 1 149 ? 4.132 56.619 65.626 1.00 21.67 175 ARG A CA 1
ATOM 1058 C C . ARG A 1 149 ? 4.757 56.165 66.942 1.00 20.79 175 ARG A C 1
ATOM 1059 O O . ARG A 1 149 ? 5.985 56.145 67.090 1.00 21.98 175 ARG A O 1
ATOM 1067 N N . ALA A 1 150 ? 3.922 55.781 67.882 1.00 19.85 176 ALA A N 1
ATOM 1068 C CA . ALA A 1 150 ? 4.363 55.271 69.196 1.00 18.79 176 ALA A CA 1
ATOM 1069 C C . ALA A 1 150 ? 3.829 53.872 69.348 1.00 21.60 176 ALA A C 1
ATOM 1070 O O . ALA A 1 150 ? 2.657 53.622 69.019 1.00 21.22 176 ALA A O 1
ATOM 1072 N N . ARG A 1 151 ? 4.661 52.971 69.852 1.00 20.32 177 ARG A N 1
ATOM 1073 C CA . ARG A 1 151 ? 4.249 51.632 70.228 1.00 22.07 177 ARG A CA 1
ATOM 1074 C C . ARG A 1 151 ? 4.484 51.533 71.717 1.00 24.13 177 ARG A C 1
ATOM 1075 O O . ARG A 1 151 ? 5.560 51.894 72.192 1.00 25.74 177 ARG A O 1
ATOM 1083 N N . ILE A 1 152 ? 3.475 51.065 72.432 1.00 22.11 178 ILE A N 1
ATOM 1084 C CA . ILE A 1 152 ? 3.509 50.890 73.873 1.00 23.27 178 ILE A CA 1
ATOM 1085 C C . ILE A 1 152 ? 3.437 49.406 74.174 1.00 25.14 178 ILE A C 1
ATOM 1086 O O . ILE A 1 152 ? 2.565 48.702 73.668 1.00 24.14 178 ILE A O 1
ATOM 1091 N N . GLN A 1 153 ? 4.393 48.915 74.957 1.00 25.00 179 GLN A N 1
ATOM 1092 C CA . GLN A 1 153 ? 4.392 47.516 75.343 1.00 28.68 179 GLN A CA 1
ATOM 1093 C C . GLN A 1 153 ? 4.705 47.354 76.827 1.00 32.13 179 GLN A C 1
ATOM 1094 O O . GLN A 1 153 ? 5.428 48.144 77.401 1.00 29.37 179 GLN A O 1
ATOM 1100 N N . HIS A 1 154 ? 4.068 46.368 77.451 1.00 41.12 180 HIS A N 1
ATOM 1101 C CA . HIS A 1 154 ? 4.462 45.871 78.765 1.00 49.36 180 HIS A CA 1
ATOM 1102 C C . HIS A 1 154 ? 5.257 44.593 78.584 1.00 52.79 180 HIS A C 1
ATOM 1103 O O . HIS A 1 154 ? 4.803 43.683 77.895 1.00 47.09 180 HIS A O 1
ATOM 1110 N N . ARG A 1 155 ? 6.428 44.533 79.220 1.00 60.02 181 ARG A N 1
ATOM 1111 C CA . ARG A 1 155 ? 7.264 43.330 79.232 1.00 64.42 181 ARG A CA 1
ATOM 1112 C C . ARG A 1 155 ? 7.089 42.563 80.543 1.00 66.15 181 ARG A C 1
ATOM 1113 O O . ARG A 1 155 ? 7.538 43.007 81.603 1.00 65.38 181 ARG A O 1
ATOM 1121 N N . THR B 1 6 ? -2.088 70.604 106.805 1.00 53.40 32 THR B N 1
ATOM 1122 C CA . THR B 1 6 ? -2.669 71.779 106.088 1.00 53.80 32 THR B CA 1
ATOM 1123 C C . THR B 1 6 ? -2.949 71.431 104.623 1.00 51.95 32 THR B C 1
ATOM 1124 O O . THR B 1 6 ? -2.090 70.878 103.935 1.00 49.13 32 THR B O 1
ATOM 1128 N N . ALA B 1 7 ? -4.154 71.776 104.168 1.00 49.42 33 ALA B N 1
ATOM 1129 C CA . ALA B 1 7 ? -4.628 71.457 102.819 1.00 47.73 33 ALA B CA 1
ATOM 1130 C C . ALA B 1 7 ? -4.732 72.719 101.974 1.00 46.40 33 ALA B C 1
ATOM 1131 O O . ALA B 1 7 ? -5.469 73.639 102.322 1.00 48.13 33 ALA B O 1
ATOM 1133 N N . PHE B 1 8 ? -3.992 72.761 100.869 1.00 42.00 34 PHE B N 1
ATOM 1134 C CA . PHE B 1 8 ? -4.084 73.861 99.935 1.00 43.72 34 PHE B CA 1
ATOM 1135 C C . PHE B 1 8 ? -5.145 73.424 98.935 1.00 39.93 34 PHE B C 1
ATOM 1136 O O . PHE B 1 8 ? -4.987 72.403 98.267 1.00 40.23 34 PHE B O 1
ATOM 1144 N N . VAL B 1 9 ? -6.230 74.178 98.871 1.00 36.22 35 VAL B N 1
ATOM 1145 C CA . VAL B 1 9 ? -7.360 73.843 98.019 1.00 35.44 35 VAL B CA 1
ATOM 1146 C C . VAL B 1 9 ? -7.494 74.938 96.975 1.00 34.06 35 VAL B C 1
ATOM 1147 O O . VAL B 1 9 ? -7.632 76.107 97.306 1.00 35.63 35 VAL B O 1
ATOM 1151 N N . GLU B 1 10 ? -7.416 74.566 95.706 1.00 35.61 36 GLU B N 1
ATOM 1152 C CA . GLU B 1 10 ? -7.645 75.529 94.649 1.00 35.17 36 GLU B CA 1
ATOM 1153 C C . GLU B 1 10 ? -8.936 75.144 93.960 1.00 33.59 36 GLU B C 1
ATOM 1154 O O . GLU B 1 10 ? -9.159 73.968 93.686 1.00 35.99 36 GLU B O 1
ATOM 1160 N N . VAL B 1 11 ? -9.787 76.131 93.745 1.00 31.22 37 VAL B N 1
ATOM 1161 C CA . VAL B 1 11 ? -11.047 75.929 93.055 1.00 32.81 37 VAL B CA 1
ATOM 1162 C C . VAL B 1 11 ? -10.949 76.641 91.719 1.00 30.86 37 VAL B C 1
ATOM 1163 O O . VAL B 1 11 ? -10.586 77.805 91.672 1.00 31.90 37 VAL B O 1
ATOM 1167 N N . VAL B 1 12 ? -11.296 75.929 90.647 1.00 30.18 38 VAL B N 1
ATOM 1168 C CA . VAL B 1 12 ? -11.209 76.454 89.286 1.00 27.32 38 VAL B CA 1
ATOM 1169 C C . VAL B 1 12 ? -12.606 76.397 88.662 1.00 26.38 38 VAL B C 1
ATOM 1170 O O . VAL B 1 12 ? -13.218 75.342 88.619 1.00 26.98 38 VAL B O 1
ATOM 1174 N N . LEU B 1 13 ? -13.095 77.545 88.227 1.00 26.11 39 LEU B N 1
ATOM 1175 C CA . LEU B 1 13 ? -14.334 77.641 87.443 1.00 28.63 39 LEU B CA 1
ATOM 1176 C C . LEU B 1 13 ? -13.952 77.745 85.976 1.00 27.63 39 LEU B C 1
ATOM 1177 O O . LEU B 1 13 ? -12.966 78.396 85.633 1.00 28.57 39 LEU B O 1
ATOM 1182 N N . PHE B 1 14 ? -14.724 77.114 85.098 1.00 27.07 40 PHE B N 1
ATOM 1183 C CA . PHE B 1 14 ? -14.392 77.082 83.680 1.00 27.92 40 PHE B CA 1
ATOM 1184 C C . PHE B 1 14 ? -15.664 77.379 82.922 1.00 26.59 40 PHE B C 1
ATOM 1185 O O . PHE B 1 14 ? -16.722 76.869 83.281 1.00 27.42 40 PHE B O 1
ATOM 1193 N N . GLU B 1 15 ? -15.560 78.241 81.923 1.00 25.06 41 GLU B N 1
ATOM 1194 C CA A GLU B 1 15 ? -16.691 78.504 81.037 0.50 25.31 41 GLU B CA 1
ATOM 1195 C CA B GLU B 1 15 ? -16.689 78.540 81.039 0.50 25.57 41 GLU B CA 1
ATOM 1196 C C . GLU B 1 15 ? -16.214 78.430 79.593 1.00 25.23 41 GLU B C 1
ATOM 1197 O O . GLU B 1 15 ? -15.189 79.005 79.234 1.00 23.92 41 GLU B O 1
ATOM 1208 N N . SER B 1 16 ? -16.978 77.703 78.771 1.00 23.91 42 SER B N 1
ATOM 1209 C CA . SER B 1 16 ? -16.669 77.445 77.368 1.00 25.25 42 SER B CA 1
ATOM 1210 C C . SER B 1 16 ? -17.562 78.289 76.493 1.00 23.91 42 SER B C 1
ATOM 1211 O O . SER B 1 16 ? -18.741 78.438 76.783 1.00 28.01 42 SER B O 1
ATOM 1214 N N . SER B 1 17 ? -16.976 78.870 75.459 1.00 22.50 43 SER B N 1
ATOM 1215 C CA . SER B 1 17 ? -17.720 79.625 74.457 1.00 22.27 43 SER B CA 1
ATOM 1216 C C . SER B 1 17 ? -18.144 78.704 73.334 1.00 20.91 43 SER B C 1
ATOM 1217 O O . SER B 1 17 ? -17.488 77.721 73.008 1.00 22.10 43 SER B O 1
ATOM 1220 N N . PRO B 1 18 ? -19.290 79.009 72.678 1.00 22.09 44 PRO B N 1
ATOM 1221 C CA . PRO B 1 18 ? -19.641 78.173 71.531 1.00 22.83 44 PRO B CA 1
ATOM 1222 C C . PRO B 1 18 ? -18.583 78.112 70.420 1.00 24.41 44 PRO B C 1
ATOM 1223 O O . PRO B 1 18 ? -18.496 77.111 69.719 1.00 25.88 44 PRO B O 1
ATOM 1227 N N . ASN B 1 19 ? -17.739 79.145 70.317 1.00 24.03 45 ASN B N 1
ATOM 1228 C CA . ASN B 1 19 ? -16.678 79.184 69.316 1.00 23.93 45 ASN B CA 1
ATOM 1229 C C . ASN B 1 19 ? -15.365 78.484 69.724 1.00 24.32 45 ASN B C 1
ATOM 1230 O O . ASN B 1 19 ? -14.396 78.478 68.963 1.00 26.54 45 ASN B O 1
ATOM 1235 N N . GLY B 1 20 ? -15.350 77.878 70.906 1.00 25.38 46 GLY B N 1
ATOM 1236 C CA . GLY B 1 20 ? -14.188 77.148 71.372 1.00 25.57 46 GLY B CA 1
ATOM 1237 C C . GLY B 1 20 ? -13.296 77.945 72.305 1.00 25.21 46 GLY B C 1
ATOM 1238 O O . GLY B 1 20 ? -12.487 77.345 73.032 1.00 25.51 46 GLY B O 1
ATOM 1239 N N . ASP B 1 21 ? -13.416 79.275 72.322 1.00 21.07 47 ASP B N 1
ATOM 1240 C CA . ASP B 1 21 ? -12.797 80.062 73.413 1.00 22.09 47 ASP B CA 1
ATOM 1241 C C . ASP B 1 21 ? -13.172 79.520 74.792 1.00 22.01 47 ASP B C 1
ATOM 1242 O O . ASP B 1 21 ? -14.209 78.884 75.018 1.00 20.70 47 ASP B O 1
ATOM 1247 N N . TYR B 1 22 ? -12.313 79.746 75.772 1.00 21.13 48 TYR B N 1
ATOM 1248 C CA . TYR B 1 22 ? -12.733 79.491 77.123 1.00 20.55 48 TYR B CA 1
ATOM 1249 C C . TYR B 1 22 ? -12.054 80.382 78.134 1.00 21.89 48 TYR B C 1
ATOM 1250 O O . TYR B 1 22 ? -11.040 80.993 77.837 1.00 23.50 48 TYR B O 1
ATOM 1259 N N . THR B 1 23 ? -12.671 80.476 79.300 1.00 22.33 49 THR B N 1
ATOM 1260 C CA A THR B 1 23 ? -12.158 81.266 80.413 0.50 24.49 49 THR B CA 1
ATOM 1261 C CA B THR B 1 23 ? -12.127 81.242 80.406 0.50 22.66 49 THR B CA 1
ATOM 1262 C C . THR B 1 23 ? -12.071 80.382 81.664 1.00 24.76 49 THR B C 1
ATOM 1263 O O . THR B 1 23 ? -12.876 79.477 81.847 1.00 24.88 49 THR B O 1
ATOM 1270 N N . THR B 1 24 ? -11.084 80.652 82.523 1.00 23.79 50 THR B N 1
ATOM 1271 C CA . THR B 1 24 ? -11.029 80.032 83.855 1.00 25.28 50 THR B CA 1
ATOM 1272 C C . THR B 1 24 ? -10.857 81.106 84.902 1.00 24.51 50 THR B C 1
ATOM 1273 O O . THR B 1 24 ? -10.378 82.200 84.621 1.00 25.71 50 THR B O 1
ATOM 1277 N N . TYR B 1 25 ? -11.296 80.784 86.108 1.00 26.02 51 TYR B N 1
ATOM 1278 C CA . TYR B 1 25 ? -11.098 81.605 87.283 1.00 28.07 51 TYR B CA 1
ATOM 1279 C C . TYR B 1 25 ? -10.580 80.683 88.378 1.00 28.50 51 TYR B C 1
ATOM 1280 O O . TYR B 1 25 ? -11.139 79.609 88.599 1.00 26.64 51 TYR B O 1
ATOM 1289 N N . THR B 1 26 ? -9.502 81.084 89.050 1.00 28.74 52 THR B N 1
ATOM 1290 C CA . THR B 1 26 ? -8.878 80.242 90.067 1.00 31.14 52 THR B CA 1
ATOM 1291 C C . THR B 1 26 ? -8.737 81.018 91.381 1.00 31.62 52 THR B C 1
ATOM 1292 O O . THR B 1 26 ? -8.253 82.150 91.385 1.00 33.84 52 THR B O 1
ATOM 1296 N N . THR B 1 27 ? -9.199 80.427 92.480 1.00 35.42 53 THR B N 1
ATOM 1297 C CA . THR B 1 27 ? -8.942 80.980 93.819 1.00 36.09 53 THR B CA 1
ATOM 1298 C C . THR B 1 27 ? -8.387 79.899 94.736 1.00 38.68 53 THR B C 1
ATOM 1299 O O . THR B 1 27 ? -8.670 78.704 94.553 1.00 36.17 53 THR B O 1
ATOM 1303 N N . GLY B 1 28 ? -7.600 80.337 95.722 1.00 35.52 54 GLY B N 1
ATOM 1304 C CA . GLY B 1 28 ? -6.920 79.448 96.650 1.00 36.76 54 GLY B CA 1
ATOM 1305 C C . GLY B 1 28 ? -7.474 79.562 98.066 1.00 36.87 54 GLY B C 1
ATOM 1306 O O . GLY B 1 28 ? -7.963 80.609 98.485 1.00 38.30 54 GLY B O 1
ATOM 1307 N N . LEU B 1 29 ? -7.342 78.472 98.800 1.00 38.94 55 LEU B N 1
ATOM 1308 C CA . LEU B 1 29 ? -8.143 78.210 99.976 1.00 41.74 55 LEU B CA 1
ATOM 1309 C C . LEU B 1 29 ? -7.326 77.286 100.863 1.00 41.88 55 LEU B C 1
ATOM 1310 O O . LEU B 1 29 ? -6.643 76.413 100.344 1.00 40.18 55 LEU B O 1
ATOM 1315 N N . GLN B 1 30 ? -7.361 77.479 102.181 1.00 42.53 56 GLN B N 1
ATOM 1316 C CA . GLN B 1 30 ? -6.684 76.556 103.095 1.00 44.04 56 GLN B CA 1
ATOM 1317 C C . GLN B 1 30 ? -7.670 75.792 103.961 1.00 40.46 56 GLN B C 1
ATOM 1318 O O . GLN B 1 30 ? -8.654 76.346 104.436 1.00 42.06 56 GLN B O 1
ATOM 1324 N N . GLY B 1 31 ? -7.396 74.511 104.157 1.00 41.50 57 GLY B N 1
ATOM 1325 C CA . GLY B 1 31 ? -8.127 73.698 105.121 1.00 44.17 57 GLY B CA 1
ATOM 1326 C C . GLY B 1 31 ? -7.143 72.836 105.875 1.00 45.37 57 GLY B C 1
ATOM 1327 O O . GLY B 1 31 ? -5.963 73.176 105.987 1.00 46.75 57 GLY B O 1
ATOM 1328 N N . ARG B 1 32 ? -7.624 71.712 106.381 1.00 47.97 58 ARG B N 1
ATOM 1329 C CA . ARG B 1 32 ? -6.756 70.727 107.003 1.00 51.37 58 ARG B CA 1
ATOM 1330 C C . ARG B 1 32 ? -7.215 69.339 106.625 1.00 48.61 58 ARG B C 1
ATOM 1331 O O . ARG B 1 32 ? -8.414 69.081 106.546 1.00 49.72 58 ARG B O 1
ATOM 1339 N N . PHE B 1 33 ? -6.255 68.456 106.372 1.00 49.26 59 PHE B N 1
ATOM 1340 C CA . PHE B 1 33 ? -6.540 67.036 106.238 1.00 50.15 59 PHE B CA 1
ATOM 1341 C C . PHE B 1 33 ? -6.956 66.484 107.602 1.00 53.22 59 PHE B C 1
ATOM 1342 O O . PHE B 1 33 ? -6.448 66.928 108.635 1.00 52.52 59 PHE B O 1
ATOM 1350 N N . SER B 1 34 ? -7.884 65.531 107.600 1.00 53.10 60 SER B N 1
ATOM 1351 C CA . SER B 1 34 ? -8.306 64.864 108.822 1.00 54.08 60 SER B CA 1
ATOM 1352 C C . SER B 1 34 ? -7.785 63.438 108.834 1.00 54.78 60 SER B C 1
ATOM 1353 O O . SER B 1 34 ? -7.461 62.877 107.786 1.00 50.85 60 SER B O 1
ATOM 1356 N N . ARG B 1 35 ? -7.712 62.856 110.030 1.00 58.05 61 ARG B N 1
ATOM 1357 C CA . ARG B 1 35 ? -7.325 61.455 110.192 1.00 58.76 61 ARG B CA 1
ATOM 1358 C C . ARG B 1 35 ? -8.418 60.491 109.706 1.00 58.58 61 ARG B C 1
ATOM 1359 O O . ARG B 1 35 ? -8.167 59.292 109.572 1.00 61.22 61 ARG B O 1
ATOM 1361 N N . ALA B 1 36 ? -9.620 61.008 109.440 1.00 58.18 62 ALA B N 1
ATOM 1362 C CA . ALA B 1 36 ? -10.712 60.197 108.880 1.00 57.49 62 ALA B CA 1
ATOM 1363 C C . ALA B 1 36 ? -10.439 59.717 107.445 1.00 56.30 62 ALA B C 1
ATOM 1364 O O . ALA B 1 36 ? -11.086 58.783 106.966 1.00 51.99 62 ALA B O 1
ATOM 1366 N N . GLY B 1 37 ? -9.488 60.357 106.766 1.00 56.87 63 GLY B N 1
ATOM 1367 C CA . GLY B 1 37 ? -9.098 59.960 105.419 1.00 59.62 63 GLY B CA 1
ATOM 1368 C C . GLY B 1 37 ? -7.618 60.158 105.155 1.0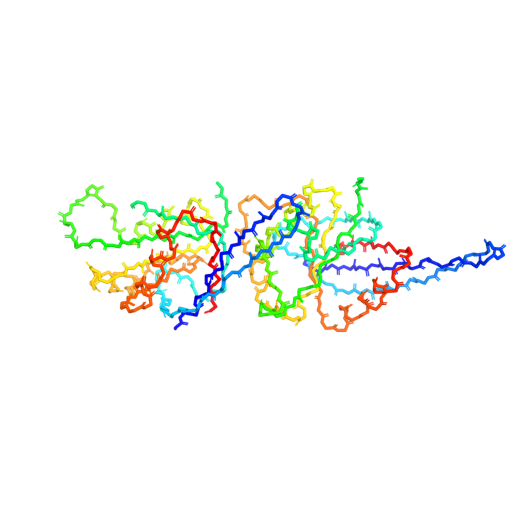0 61.54 63 GLY B C 1
ATOM 1369 O O . GLY B 1 37 ? -6.867 60.588 106.035 1.00 63.65 63 GLY B O 1
ATOM 1370 N N . ALA B 1 38 ? -7.204 59.856 103.928 1.00 61.15 64 ALA B N 1
ATOM 1371 C CA . ALA B 1 38 ? -5.793 59.893 103.554 1.00 60.43 64 ALA B CA 1
ATOM 1372 C C . ALA B 1 38 ? -5.266 61.317 103.385 1.00 60.78 64 ALA B C 1
ATOM 1373 O O . ALA B 1 38 ? -6.034 62.264 103.224 1.00 57.97 64 ALA B O 1
ATOM 1375 N N . THR B 1 39 ? -3.942 61.452 103.442 1.00 60.28 65 THR B N 1
ATOM 1376 C CA . THR B 1 39 ? -3.261 62.709 103.152 1.00 61.47 65 THR B CA 1
ATOM 1377 C C . THR B 1 39 ? -2.614 62.588 101.778 1.00 61.81 65 THR B C 1
ATOM 1378 O O . THR B 1 39 ? -1.487 62.114 101.657 1.00 62.40 65 THR B O 1
ATOM 1382 N N . ILE B 1 40 ? -3.343 63.001 100.744 1.00 61.41 66 ILE B N 1
ATOM 1383 C CA . ILE B 1 40 ? -2.881 62.866 99.363 1.00 60.12 66 ILE B CA 1
ATOM 1384 C C . ILE B 1 40 ? -3.469 63.935 98.446 1.00 58.40 66 ILE B C 1
ATOM 1385 O O . ILE B 1 40 ? -4.439 64.614 98.786 1.00 57.60 66 ILE B O 1
ATOM 1390 N N . SER B 1 41 ? -2.847 64.069 97.283 1.00 56.21 67 SER B N 1
ATOM 1391 C CA . SER B 1 41 ? -3.353 64.886 96.190 1.00 54.44 67 SER B CA 1
ATOM 1392 C C . SER B 1 41 ? -4.700 64.346 95.686 1.00 49.76 67 SER B C 1
ATOM 1393 O O . SER B 1 41 ? -4.924 63.140 95.658 1.00 49.95 67 SER B O 1
ATOM 1396 N N . ALA B 1 42 ? -5.597 65.248 95.306 1.00 44.99 68 ALA B N 1
ATOM 1397 C CA . ALA B 1 42 ? -6.839 64.858 94.639 1.00 41.51 68 ALA B CA 1
ATOM 1398 C C . ALA B 1 42 ? -7.367 66.022 93.832 1.00 37.97 68 ALA B C 1
ATOM 1399 O O . ALA B 1 42 ? -7.106 67.182 94.154 1.00 37.78 68 ALA B O 1
ATOM 1401 N N . GLU B 1 43 ? -8.088 65.719 92.758 1.00 38.03 69 GLU B N 1
ATOM 1402 C CA . GLU B 1 43 ? -8.732 66.751 91.964 1.00 38.91 69 GLU B CA 1
ATOM 1403 C C . GLU B 1 43 ? -9.983 66.164 91.327 1.00 37.16 69 GLU B C 1
ATOM 1404 O O . GLU B 1 43 ? -9.976 65.017 90.875 1.00 36.92 69 GLU B O 1
ATOM 1410 N N . GLY B 1 44 ? -11.047 66.957 91.286 1.00 33.89 70 GLY B N 1
ATOM 1411 C CA . GLY B 1 44 ? -12.308 66.524 90.686 1.00 33.16 70 GLY B CA 1
ATOM 1412 C C . GLY B 1 44 ? -13.354 67.615 90.626 1.00 32.11 70 GLY B C 1
ATOM 1413 O O . GLY B 1 44 ? -13.248 68.638 91.314 1.00 31.83 70 GLY B O 1
ATOM 1414 N N . GLU B 1 45 ? -14.370 67.425 89.781 1.00 33.68 71 GLU B N 1
ATOM 1415 C CA . GLU B 1 45 ? -15.472 68.355 89.721 1.00 34.59 71 GLU B CA 1
ATOM 1416 C C . GLU B 1 45 ? -16.176 68.390 91.068 1.00 34.25 71 GLU B C 1
ATOM 1417 O O . GLU B 1 45 ? -16.376 67.360 91.701 1.00 31.54 71 GLU B O 1
ATOM 1423 N N . ILE B 1 46 ? -16.528 69.587 91.510 1.00 33.94 72 ILE B N 1
ATOM 1424 C CA . ILE B 1 46 ? -17.234 69.757 92.759 1.00 36.21 72 ILE B CA 1
ATOM 1425 C C . ILE B 1 46 ? -18.692 69.337 92.611 1.00 42.37 72 ILE B C 1
ATOM 1426 O O . ILE B 1 46 ? -19.336 69.622 91.590 1.00 44.59 72 ILE B O 1
ATOM 1431 N N . VAL B 1 47 ? -19.184 68.626 93.623 1.00 43.18 73 VAL B N 1
ATOM 1432 C CA . VAL B 1 47 ? -20.613 68.368 93.796 1.00 44.89 73 VAL B CA 1
ATOM 1433 C C . VAL B 1 47 ? -20.979 68.716 95.240 1.00 45.69 73 VAL B C 1
ATOM 1434 O O . VAL B 1 47 ? -20.330 68.240 96.186 1.00 42.48 73 VAL B O 1
ATOM 1438 N N . GLN B 1 48 ? -21.993 69.561 95.416 1.00 45.20 74 GLN B N 1
ATOM 1439 C CA . GLN B 1 48 ? -22.474 69.892 96.758 1.00 50.11 74 GLN B CA 1
ATOM 1440 C C . GLN B 1 48 ? -23.438 68.812 97.246 1.00 54.56 74 GLN B C 1
ATOM 1441 O O . GLN B 1 48 ? -24.462 68.551 96.606 1.00 55.25 74 GLN B O 1
ATOM 1447 N N . MET B 1 49 ? -23.096 68.185 98.373 1.00 57.19 75 MET B N 1
ATOM 1448 C CA . MET B 1 49 ? -23.950 67.179 99.003 1.00 61.47 75 MET B CA 1
ATOM 1449 C C . MET B 1 49 ? -24.888 67.865 100.001 1.00 66.16 75 MET B C 1
ATOM 1450 O O . MET B 1 49 ? -24.441 68.623 100.869 1.00 67.58 75 MET B O 1
ATOM 1455 N N . HIS B 1 50 ? -26.183 67.586 99.872 1.00 71.36 76 HIS B N 1
ATOM 1456 C CA . HIS B 1 50 ? -27.218 68.160 100.748 1.00 75.01 76 HIS B CA 1
ATOM 1457 C C . HIS B 1 50 ? -27.016 67.854 102.238 1.00 71.64 76 HIS B C 1
ATOM 1458 O O . HIS B 1 50 ? -26.181 67.034 102.618 1.00 69.76 76 HIS B O 1
ATOM 1465 N N . GLU B 1 65 ? -21.301 58.092 89.071 1.00 66.60 91 GLU B N 1
ATOM 1466 C CA . GLU B 1 65 ? -20.143 58.753 88.482 1.00 67.02 91 GLU B CA 1
ATOM 1467 C C . GLU B 1 65 ? -18.967 58.746 89.457 1.00 66.02 91 GLU B C 1
ATOM 1468 O O . GLU B 1 65 ? -19.150 58.596 90.667 1.00 66.67 91 GLU B O 1
ATOM 1470 N N . TYR B 1 66 ? -17.762 58.909 88.920 1.00 65.47 92 TYR B N 1
ATOM 1471 C CA . TYR B 1 66 ? -16.539 58.807 89.712 1.00 66.17 92 TYR B CA 1
ATOM 1472 C C . TYR B 1 66 ? -15.633 60.026 89.540 1.00 61.85 92 TYR B C 1
ATOM 1473 O O . TYR B 1 66 ? -15.688 60.721 88.524 1.00 61.91 92 TYR B O 1
ATOM 1482 N N . GLY B 1 67 ? -14.802 60.269 90.550 1.00 56.48 93 GLY B N 1
ATOM 1483 C CA . GLY B 1 67 ? -13.760 61.285 90.481 1.00 51.15 93 GLY B CA 1
ATOM 1484 C C . GLY B 1 67 ? -14.197 62.658 90.951 1.00 45.85 93 GLY B C 1
ATOM 1485 O O . GLY B 1 67 ? -13.470 63.624 90.755 1.00 50.00 93 GLY B O 1
ATOM 1486 N N . TRP B 1 68 ? -15.373 62.741 91.573 1.00 41.41 94 TRP B N 1
ATOM 1487 C CA . TRP B 1 68 ? -15.933 64.017 92.029 1.00 39.37 94 TRP B CA 1
ATOM 1488 C C . TRP B 1 68 ? -15.443 64.375 93.440 1.00 36.73 94 TRP B C 1
ATOM 1489 O O . TRP B 1 68 ? -15.092 63.494 94.237 1.00 34.96 94 TRP B O 1
ATOM 1500 N N . VAL B 1 69 ? -15.419 65.673 93.733 1.00 32.11 95 VAL B N 1
ATOM 1501 C CA . VAL B 1 69 ? -15.087 66.168 95.068 1.00 31.44 95 VAL B CA 1
ATOM 1502 C C . VAL B 1 69 ? -16.385 66.575 95.757 1.00 31.48 95 VAL B C 1
ATOM 1503 O O . VAL B 1 69 ? -17.081 67.500 95.314 1.00 30.54 95 VAL B O 1
ATOM 1507 N N . GLY B 1 70 ? -16.735 65.857 96.817 1.00 30.11 96 GLY B N 1
ATOM 1508 C CA . GLY B 1 70 ? -17.929 66.159 97.587 1.00 31.58 96 GLY B CA 1
ATOM 1509 C C . GLY B 1 70 ? -17.714 67.302 98.555 1.00 32.52 96 GLY B C 1
ATOM 1510 O O . GLY B 1 70 ? -16.727 67.320 99.289 1.00 33.67 96 GLY B O 1
ATOM 1511 N N . VAL B 1 71 ? -18.635 68.262 98.563 1.00 33.61 97 VAL B N 1
ATOM 1512 C CA . VAL B 1 71 ? -18.617 69.338 99.549 1.00 34.13 97 VAL B CA 1
ATOM 1513 C C . VAL B 1 71 ? -19.893 69.284 100.381 1.00 37.25 97 VAL B C 1
ATOM 1514 O O . VAL B 1 71 ? -20.989 69.129 99.845 1.00 38.68 97 VAL B O 1
ATOM 1518 N N . VAL B 1 72 ? -19.748 69.435 101.689 1.00 39.46 98 VAL B N 1
ATOM 1519 C CA . VAL B 1 72 ? -20.904 69.381 102.588 1.00 41.85 98 VAL B CA 1
ATOM 1520 C C . VAL B 1 72 ? -20.764 70.431 103.682 1.00 41.76 98 VAL B C 1
ATOM 1521 O O . VAL B 1 72 ? -19.747 70.505 104.354 1.00 37.93 98 VAL B O 1
ATOM 1525 N N . LYS B 1 73 ? -21.785 71.273 103.822 1.00 44.85 99 LYS B N 1
ATOM 1526 C CA . LYS B 1 73 ? -21.798 72.292 104.861 1.00 46.76 99 LYS B CA 1
ATOM 1527 C C . LYS B 1 73 ? -22.521 71.716 106.073 1.00 46.46 99 LYS B C 1
ATOM 1528 O O . LYS B 1 73 ? -23.687 71.342 105.980 1.00 46.92 99 LYS B O 1
ATOM 1534 N N . LEU B 1 74 ? -21.826 71.628 107.200 1.00 48.12 100 LEU B N 1
ATOM 1535 C CA . LEU B 1 74 ? -22.429 71.093 108.414 1.00 51.06 100 LEU B CA 1
ATOM 1536 C C . LEU B 1 74 ? -23.286 72.145 109.116 1.00 54.85 100 LEU B C 1
ATOM 1537 O O . LEU B 1 74 ? -22.916 73.318 109.176 1.00 53.53 100 LEU B O 1
ATOM 1542 N N . GLU B 1 75 ? -24.427 71.701 109.644 1.00 60.83 101 GLU B N 1
ATOM 1543 C CA . GLU B 1 75 ? -25.303 72.532 110.467 1.00 64.00 101 GLU B CA 1
ATOM 1544 C C . GLU B 1 75 ? -24.883 72.363 111.926 1.00 66.21 101 GLU B C 1
ATOM 1545 O O . GLU B 1 75 ? -23.897 71.679 112.225 1.00 66.85 101 GLU B O 1
ATOM 1551 N N . GLN B 1 76 ? -25.633 72.985 112.834 1.00 68.58 102 GLN B N 1
ATOM 1552 C CA . GLN B 1 76 ? -25.488 72.719 114.264 1.00 70.34 102 GLN B CA 1
ATOM 1553 C C . GLN B 1 76 ? -25.840 71.250 114.536 1.00 70.64 102 GLN B C 1
ATOM 1554 O O . GLN B 1 76 ? -26.765 70.719 113.915 1.00 68.58 102 GLN B O 1
ATOM 1556 N N . PRO B 1 77 ? -25.101 70.588 115.451 1.00 72.60 103 PRO B N 1
ATOM 1557 C CA . PRO B 1 77 ? -25.335 69.176 115.785 1.00 75.96 103 PRO B CA 1
ATOM 1558 C C . PRO B 1 77 ? -26.814 68.827 115.997 1.00 79.06 103 PRO B C 1
ATOM 1559 O O . PRO B 1 77 ? -27.495 69.482 116.785 1.00 80.79 103 PRO B O 1
ATOM 1563 N N . GLU B 1 78 ? -27.296 67.804 115.293 1.00 81.77 104 GLU B N 1
ATOM 1564 C CA . GLU B 1 78 ? -28.715 67.441 115.318 1.00 83.89 104 GLU B CA 1
ATOM 1565 C C . GLU B 1 78 ? -29.096 66.679 116.584 1.00 84.07 104 GLU B C 1
ATOM 1566 O O . GLU B 1 78 ? -30.091 67.007 117.229 1.00 86.46 104 GLU B O 1
ATOM 1568 N N . LEU B 1 79 ? -28.293 65.674 116.933 1.00 83.28 105 LEU B N 1
ATOM 1569 C CA . LEU B 1 79 ? -28.626 64.725 117.999 1.00 81.93 105 LEU B CA 1
ATOM 1570 C C . LEU B 1 79 ? -29.830 63.872 117.580 1.00 78.95 105 LEU B C 1
ATOM 1571 O O . LEU B 1 79 ? -30.792 63.721 118.331 1.00 78.12 105 LEU B O 1
ATOM 1573 N N . ASP B 1 80 ? -29.752 63.324 116.369 1.00 76.02 106 ASP B N 1
ATOM 1574 C CA . ASP B 1 80 ? -30.831 62.549 115.764 1.00 74.23 106 ASP B CA 1
ATOM 1575 C C . ASP B 1 80 ? -30.223 61.317 115.075 1.00 71.75 106 ASP B C 1
ATOM 1576 O O . ASP B 1 80 ? -29.435 61.463 114.137 1.00 70.02 106 ASP B O 1
ATOM 1581 N N . PRO B 1 81 ? -30.580 60.100 115.538 1.00 68.52 107 PRO B N 1
ATOM 1582 C CA . PRO B 1 81 ? -29.979 58.883 114.973 1.00 66.47 107 PRO B CA 1
ATOM 1583 C C . PRO B 1 81 ? -30.294 58.600 113.496 1.00 62.54 107 PRO B C 1
ATOM 1584 O O . PRO B 1 81 ? -29.559 57.849 112.862 1.00 62.73 107 PRO B O 1
ATOM 1588 N N . SER B 1 82 ? -31.366 59.174 112.954 1.00 61.94 108 SER B N 1
ATOM 1589 C CA . SER B 1 82 ? -31.706 58.972 111.537 1.00 62.11 108 SER B CA 1
ATOM 1590 C C . SER B 1 82 ? -30.744 59.708 110.593 1.00 61.02 108 SER B C 1
ATOM 1591 O O . SER B 1 82 ? -30.674 59.394 109.402 1.00 60.24 108 SER B O 1
ATOM 1594 N N . CYS B 1 83 ? -30.020 60.690 111.129 1.00 59.64 109 CYS B N 1
ATOM 1595 C CA . CYS B 1 83 ? -29.020 61.436 110.363 1.00 58.60 109 CYS B CA 1
ATOM 1596 C C . CYS B 1 83 ? -27.676 60.717 110.411 1.00 55.59 109 CYS B C 1
ATOM 1597 O O . CYS B 1 83 ? -27.264 60.215 111.464 1.00 53.05 109 CYS B O 1
ATOM 1600 N N . LEU B 1 84 ? -26.990 60.670 109.272 1.00 52.15 110 LEU B N 1
ATOM 1601 C CA . LEU B 1 84 ? -25.634 60.134 109.230 1.00 49.87 110 LEU B CA 1
ATOM 1602 C C . LEU B 1 84 ? -24.728 60.970 110.110 1.00 47.91 110 LEU B C 1
ATOM 1603 O O . LEU B 1 84 ? -24.953 62.169 110.276 1.00 46.22 110 LEU B O 1
ATOM 1608 N N . THR B 1 85 ? -23.695 60.339 110.658 1.00 48.24 111 THR B N 1
ATOM 1609 C CA . THR B 1 85 ? -22.649 61.063 111.366 1.00 50.16 111 THR B CA 1
ATOM 1610 C C . THR B 1 85 ? -21.666 61.639 110.353 1.00 52.17 111 THR B C 1
ATOM 1611 O O . THR B 1 85 ? -21.726 61.312 109.169 1.00 52.27 111 THR B O 1
ATOM 1615 N N . VAL B 1 86 ? -20.750 62.477 110.827 1.00 56.27 112 VAL B N 1
ATOM 1616 C CA . VAL B 1 86 ? -19.768 63.123 109.953 1.00 58.66 112 VAL B CA 1
ATOM 1617 C C . VAL B 1 86 ? -18.844 62.098 109.277 1.00 57.64 112 VAL B C 1
ATOM 1618 O O . VAL B 1 86 ? -18.507 62.250 108.106 1.00 56.68 112 VAL B O 1
ATOM 1622 N N . LEU B 1 87 ? -18.465 61.045 109.999 1.00 55.92 113 LEU B N 1
ATOM 1623 C CA . LEU B 1 87 ? -17.656 59.971 109.420 1.00 55.26 113 LEU B CA 1
ATOM 1624 C C . LEU B 1 87 ? -18.504 59.142 108.461 1.00 51.95 113 LEU B C 1
ATOM 1625 O O . LEU B 1 87 ? -18.021 58.675 107.427 1.00 51.12 113 LEU B O 1
ATOM 1630 N N . GLY B 1 88 ? -19.773 58.959 108.816 1.00 49.98 114 GLY B N 1
ATOM 1631 C CA . GLY B 1 88 ? -20.720 58.249 107.961 1.00 49.04 114 GLY B CA 1
ATOM 1632 C C . GLY B 1 88 ? -20.901 58.930 106.618 1.00 47.10 114 GLY B C 1
ATOM 1633 O O . GLY B 1 88 ? -20.881 58.272 105.585 1.00 45.09 114 GLY B O 1
ATOM 1634 N N . LYS B 1 89 ? -21.075 60.249 106.641 1.00 47.90 115 LYS B N 1
ATOM 1635 C CA . LYS B 1 89 ? -21.209 61.04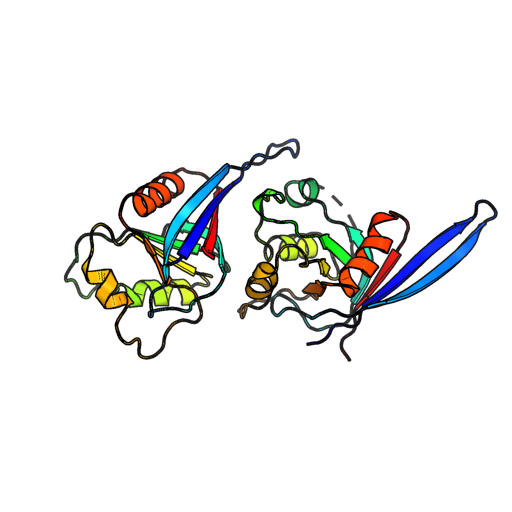2 105.409 1.00 47.61 115 LYS B CA 1
ATOM 1636 C C . LYS B 1 89 ? -19.956 60.937 104.529 1.00 44.29 115 LYS B C 1
ATOM 1637 O O . LYS B 1 89 ? -20.052 60.711 103.325 1.00 41.75 115 LYS B O 1
ATOM 1643 N N . ALA B 1 90 ? -18.786 61.080 105.145 1.00 42.91 116 ALA B N 1
ATOM 1644 C CA . ALA B 1 90 ? -17.509 60.939 104.441 1.00 44.20 116 ALA B CA 1
ATOM 1645 C C . ALA B 1 90 ? -17.388 59.563 103.792 1.00 45.56 116 ALA B C 1
ATOM 1646 O O . ALA B 1 90 ? -17.086 59.450 102.606 1.00 44.11 116 ALA B O 1
ATOM 1648 N N . LYS B 1 91 ? -17.623 58.524 104.589 1.00 49.30 117 LYS B N 1
ATOM 1649 C CA . LYS B 1 91 ? -17.591 57.136 104.114 1.00 53.50 117 LYS B CA 1
ATOM 1650 C C . LYS B 1 91 ? -18.545 56.942 102.930 1.00 49.19 117 LYS B C 1
ATOM 1651 O O . LYS B 1 91 ? -18.188 56.331 101.929 1.00 46.97 117 LYS B O 1
ATOM 1657 N N . ARG B 1 92 ? -19.756 57.474 103.068 1.00 51.08 118 ARG B N 1
ATOM 1658 C CA . ARG B 1 92 ? -20.800 57.364 102.050 1.00 52.13 118 ARG B CA 1
ATOM 1659 C C . ARG B 1 92 ? -20.377 58.019 100.727 1.00 48.79 118 ARG B C 1
ATOM 1660 O O . ARG B 1 92 ? -20.613 57.472 99.653 1.00 51.29 118 ARG B O 1
ATOM 1668 N N . ALA B 1 93 ? -19.745 59.183 100.816 1.00 46.33 119 ALA B N 1
ATOM 1669 C CA . ALA B 1 93 ? -19.267 59.900 99.635 1.00 44.66 119 ALA B CA 1
ATOM 1670 C C . ALA B 1 93 ? -18.235 59.093 98.859 1.00 43.01 119 ALA B C 1
ATOM 1671 O O . ALA B 1 93 ? -18.330 58.967 97.641 1.00 40.91 119 ALA B O 1
ATOM 1673 N N . VAL B 1 94 ? -17.245 58.560 99.575 1.00 42.21 120 VAL B N 1
ATOM 1674 C CA . VAL B 1 94 ? -16.186 57.732 98.979 1.00 44.56 120 VAL B CA 1
ATOM 1675 C C . VAL B 1 94 ? -16.756 56.455 98.353 1.00 47.80 120 VAL B C 1
ATOM 1676 O O . VAL B 1 94 ? -16.327 56.047 97.270 1.00 49.21 120 VAL B O 1
ATOM 1680 N N . GLN B 1 95 ? -17.728 55.843 99.025 1.00 51.59 121 GLN B N 1
ATOM 1681 C CA . GLN B 1 95 ? -18.426 54.675 98.481 1.00 55.91 121 GLN B CA 1
ATOM 1682 C C . GLN B 1 95 ? -19.229 55.011 97.215 1.00 57.27 121 GLN B C 1
ATOM 1683 O O . GLN B 1 95 ? -19.489 54.130 96.391 1.00 56.92 121 GLN B O 1
ATOM 1689 N N . ARG B 1 96 ? -19.608 56.283 97.067 1.00 57.23 122 ARG B N 1
ATOM 1690 C CA . ARG B 1 96 ? -20.284 56.781 95.860 1.00 57.89 122 ARG B CA 1
ATOM 1691 C C . ARG B 1 96 ? -19.308 57.281 94.782 1.00 54.27 122 ARG B C 1
ATOM 1692 O O . ARG B 1 96 ? -19.730 57.861 93.779 1.00 55.70 122 ARG B O 1
ATOM 1700 N N . GLY B 1 97 ? -18.012 57.072 94.991 1.00 51.05 123 GLY B N 1
ATOM 1701 C CA . GLY B 1 97 ? -17.002 57.384 93.982 1.00 47.33 123 GLY B CA 1
ATOM 1702 C C . GLY B 1 97 ? -16.329 58.739 94.115 1.00 44.54 123 GLY B C 1
ATOM 1703 O O . GLY B 1 97 ? -15.661 59.183 93.182 1.00 45.18 123 GLY B O 1
ATOM 1704 N N . ALA B 1 98 ? -16.484 59.396 95.266 1.00 40.91 124 ALA B N 1
ATOM 1705 C CA . ALA B 1 98 ? -15.826 60.686 95.496 1.00 38.57 124 ALA B CA 1
ATOM 1706 C C . ALA B 1 98 ? -14.326 60.483 95.570 1.00 37.16 124 ALA B C 1
ATOM 1707 O O . ALA B 1 98 ? -13.865 59.551 96.219 1.00 38.88 124 ALA B O 1
ATOM 1709 N N . THR B 1 99 ? -13.571 61.342 94.896 1.00 36.52 125 THR B N 1
ATOM 1710 C CA . THR B 1 99 ? -12.118 61.339 95.006 1.00 35.84 125 THR B CA 1
ATOM 1711 C C . THR B 1 99 ? -11.637 62.038 96.286 1.00 35.37 125 THR B C 1
ATOM 1712 O O . THR B 1 99 ? -10.511 61.816 96.742 1.00 33.06 125 THR B O 1
ATOM 1716 N N . ALA B 1 100 ? -12.485 62.890 96.852 1.00 33.90 126 ALA B N 1
ATOM 1717 C CA . ALA B 1 100 ? -12.188 63.571 98.106 1.00 32.67 126 ALA B CA 1
ATOM 1718 C C . ALA B 1 100 ? -13.482 64.114 98.680 1.00 33.02 126 ALA B C 1
ATOM 1719 O O . ALA B 1 100 ? -14.467 64.261 97.960 1.00 33.21 126 ALA B O 1
ATOM 1721 N N . VAL B 1 101 ? -13.469 64.444 99.966 1.00 34.73 127 VAL B N 1
ATOM 1722 C CA . VAL B 1 101 ? -14.620 65.115 100.588 1.00 35.45 127 VAL B CA 1
ATOM 1723 C C . VAL B 1 101 ? -14.121 66.305 101.386 1.00 33.75 127 VAL B C 1
ATOM 1724 O O . VAL B 1 101 ? -13.093 66.209 102.071 1.00 33.95 127 VAL B O 1
ATOM 1728 N N . ILE B 1 102 ? -14.817 67.437 101.262 1.00 31.69 128 ILE B N 1
ATOM 1729 C CA . ILE B 1 102 ? -14.492 68.629 102.037 1.00 32.77 128 ILE B CA 1
ATOM 1730 C C . ILE B 1 102 ? -15.708 68.991 102.886 1.00 33.91 128 ILE B C 1
ATOM 1731 O O . ILE B 1 102 ? -16.799 69.171 102.351 1.00 33.53 128 ILE B O 1
ATOM 1736 N N . PHE B 1 103 ? -15.497 69.096 104.198 1.00 33.71 129 PHE B N 1
ATOM 1737 C CA . PHE B 1 103 ? -16.530 69.510 105.150 1.00 34.83 129 PHE B CA 1
ATOM 1738 C C . PHE B 1 103 ? -16.278 70.945 105.558 1.00 34.31 129 PHE B C 1
ATOM 1739 O O . PHE B 1 103 ? -15.165 71.288 105.942 1.00 35.11 129 PHE B O 1
ATOM 1747 N N . ASP B 1 104 ? -17.303 71.782 105.472 1.00 36.58 130 ASP B N 1
ATOM 1748 C CA . ASP B 1 104 ? -17.276 73.087 106.132 1.00 37.99 130 ASP B CA 1
ATOM 1749 C C . ASP B 1 104 ? -17.735 72.862 107.570 1.00 38.94 130 ASP B C 1
ATOM 1750 O O . ASP B 1 104 ? -18.908 72.593 107.815 1.00 39.29 130 ASP B O 1
ATOM 1755 N N . VAL B 1 105 ? -16.795 72.976 108.504 1.00 41.61 131 VAL B N 1
ATOM 1756 C CA . VAL B 1 105 ? -17.054 72.679 109.919 1.00 43.76 131 VAL B CA 1
ATOM 1757 C C . VAL B 1 105 ? -17.332 73.937 110.754 1.00 48.52 131 VAL B C 1
ATOM 1758 O O . VAL B 1 105 ? -17.274 73.892 111.992 1.00 49.55 131 VAL B O 1
ATOM 1762 N N . SER B 1 106 ? -17.649 75.045 110.084 1.00 52.26 132 SER B N 1
ATOM 1763 C CA . SER B 1 106 ? -17.821 76.337 110.755 1.00 55.22 132 SER B CA 1
ATOM 1764 C C . SER B 1 106 ? -18.920 76.313 111.820 1.00 58.79 132 SER B C 1
ATOM 1765 O O . SER B 1 106 ? -18.717 76.802 112.932 1.00 60.05 132 SER B O 1
ATOM 1768 N N . GLU B 1 107 ? -20.070 75.738 111.474 1.00 60.84 133 GLU B N 1
ATOM 1769 C CA . GLU B 1 107 ? -21.211 75.654 112.387 1.00 65.34 133 GLU B CA 1
ATOM 1770 C C . GLU B 1 107 ? -21.268 74.314 113.131 1.00 66.74 133 GLU B C 1
ATOM 1771 O O . GLU B 1 107 ? -22.344 73.877 113.549 1.00 67.92 133 GLU B O 1
ATOM 1777 N N . ASN B 1 108 ? -20.112 73.671 113.300 1.00 66.54 134 ASN B N 1
ATOM 1778 C CA . ASN B 1 108 ? -20.029 72.388 113.996 1.00 68.47 134 ASN B CA 1
ATOM 1779 C C . ASN B 1 108 ? -18.585 72.079 114.430 1.00 67.26 134 ASN B C 1
ATOM 1780 O O . ASN B 1 108 ? -17.979 71.118 113.953 1.00 65.62 134 ASN B O 1
ATOM 1785 N N . PRO B 1 109 ? -18.032 72.895 115.346 1.00 68.96 135 PRO B N 1
ATOM 1786 C CA . PRO B 1 109 ? -16.654 72.715 115.824 1.00 70.47 135 PRO B CA 1
ATOM 1787 C C . PRO B 1 109 ? -16.317 71.299 116.308 1.00 72.15 135 PRO B C 1
ATOM 1788 O O . PRO B 1 109 ? -15.193 70.839 116.109 1.00 73.04 135 PRO B O 1
ATOM 1792 N N . ASP B 1 110 ? -17.279 70.624 116.938 1.00 72.84 136 ASP B N 1
ATOM 1793 C CA . ASP B 1 110 ? -17.072 69.261 117.443 1.00 75.19 136 ASP B CA 1
ATOM 1794 C C . ASP B 1 110 ? -16.779 68.251 116.321 1.00 71.30 136 ASP B C 1
ATOM 1795 O O . ASP B 1 110 ? -16.107 67.241 116.549 1.00 69.53 136 ASP B O 1
ATOM 1800 N N . ALA B 1 111 ? -17.276 68.528 115.115 1.00 65.85 137 ALA B N 1
ATOM 1801 C CA . ALA B 1 111 ? -17.008 67.674 113.952 1.00 62.90 137 ALA B CA 1
ATOM 1802 C C . ALA B 1 111 ? -15.508 67.425 113.743 1.00 58.56 137 ALA B C 1
ATOM 1803 O O . ALA B 1 111 ? -15.112 66.335 113.342 1.00 56.48 137 ALA B O 1
ATOM 1805 N N . ILE B 1 112 ? -14.682 68.432 114.022 1.00 57.54 138 ILE B N 1
ATOM 1806 C CA . ILE B 1 112 ? -13.229 68.294 113.888 1.00 57.27 138 ILE B CA 1
ATOM 1807 C C . ILE B 1 112 ? -12.721 67.155 114.768 1.00 60.55 138 ILE B C 1
ATOM 1808 O O . ILE B 1 112 ? -11.939 66.312 114.313 1.00 59.81 138 ILE B O 1
ATOM 1813 N N . ASP B 1 113 ? -13.183 67.129 116.018 1.00 62.05 139 ASP B N 1
ATOM 1814 C CA . ASP B 1 113 ? -12.808 66.075 116.959 1.00 64.29 139 ASP B CA 1
ATOM 1815 C C . ASP B 1 113 ? -13.248 64.714 116.414 1.00 63.57 139 ASP B C 1
ATOM 1816 O O . ASP B 1 113 ? -12.471 63.762 116.407 1.00 62.94 139 ASP B O 1
ATOM 1821 N N . GLN B 1 114 ? -14.486 64.642 115.932 1.00 63.89 140 GLN B N 1
ATOM 1822 C CA . GLN B 1 114 ? -15.022 63.413 115.336 1.00 66.95 140 GLN B CA 1
ATOM 1823 C C . GLN B 1 114 ? -14.205 62.953 114.123 1.00 68.18 140 GLN B C 1
ATOM 1824 O O . GLN B 1 114 ? -13.976 61.75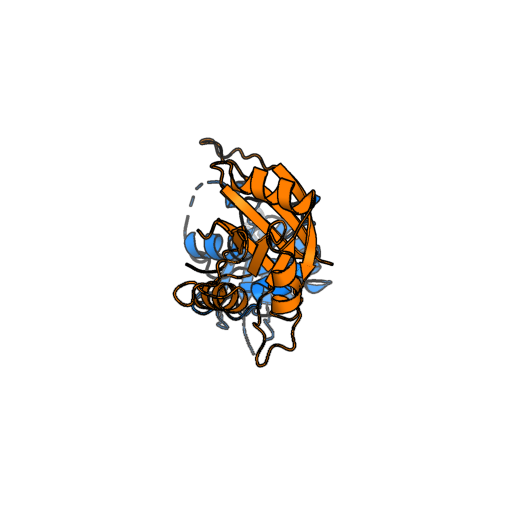4 113.935 1.00 67.60 140 GLN B O 1
ATOM 1830 N N . LEU B 1 115 ? -13.776 63.912 113.303 1.00 69.27 141 LEU B N 1
ATOM 1831 C CA . LEU B 1 115 ? -12.953 63.626 112.125 1.00 69.89 141 LEU B CA 1
ATOM 1832 C C . LEU B 1 115 ? -11.522 63.250 112.500 1.00 71.50 141 LEU B C 1
ATOM 1833 O O . LEU B 1 115 ? -10.909 62.412 111.839 1.00 71.26 141 LEU B O 1
ATOM 1838 N N . ASN B 1 116 ? -10.997 63.872 113.557 1.00 75.78 142 ASN B N 1
ATOM 1839 C CA . ASN B 1 116 ? -9.630 63.606 114.022 1.00 78.65 142 ASN B CA 1
ATOM 1840 C C . ASN B 1 116 ? -9.539 62.621 115.199 1.00 80.51 142 ASN B C 1
ATOM 1841 O O . ASN B 1 116 ? -8.544 62.608 115.927 1.00 79.35 142 ASN B O 1
ATOM 1846 N N . GLN B 1 117 ? -10.565 61.792 115.375 1.00 84.20 143 GLN B N 1
ATOM 1847 C CA . GLN B 1 117 ? -10.504 60.709 116.350 1.00 87.34 143 GLN B CA 1
ATOM 1848 C C . GLN B 1 117 ? -9.745 59.538 115.732 1.00 90.49 143 GLN B C 1
ATOM 1849 O O . GLN B 1 117 ? -9.495 59.523 114.525 1.00 90.24 143 GLN B O 1
ATOM 1855 N N . VAL B 1 118 ? -9.383 58.564 116.562 1.00 95.58 144 VAL B N 1
ATOM 1856 C CA . VAL B 1 118 ? -8.692 57.363 116.089 1.00 98.28 144 VAL B CA 1
ATOM 1857 C C . VAL B 1 118 ? -9.623 56.536 115.202 1.00 99.24 144 VAL B C 1
ATOM 1858 O O . VAL B 1 118 ? -10.376 55.689 115.690 1.00 98.13 144 VAL B O 1
ATOM 1860 N N . SER B 1 119 ? -9.576 56.802 113.898 1.00 101.20 145 SER B N 1
ATOM 1861 C CA . SER B 1 119 ? -10.407 56.088 112.932 1.00 102.70 145 SER B CA 1
ATOM 1862 C C . SER B 1 119 ? -9.981 54.622 112.858 1.00 103.70 145 SER B C 1
ATOM 1863 O O . SER B 1 119 ? -8.819 54.323 112.576 1.00 103.68 145 SER B O 1
ATOM 1865 N N . GLU B 1 120 ? -10.924 53.718 113.122 1.00 103.43 146 GLU B N 1
ATOM 1866 C CA . GLU B 1 120 ? -10.655 52.275 113.119 1.00 101.77 146 GLU B CA 1
ATOM 1867 C C . GLU B 1 120 ? -10.147 51.789 111.760 1.00 99.90 146 GLU B C 1
ATOM 1868 O 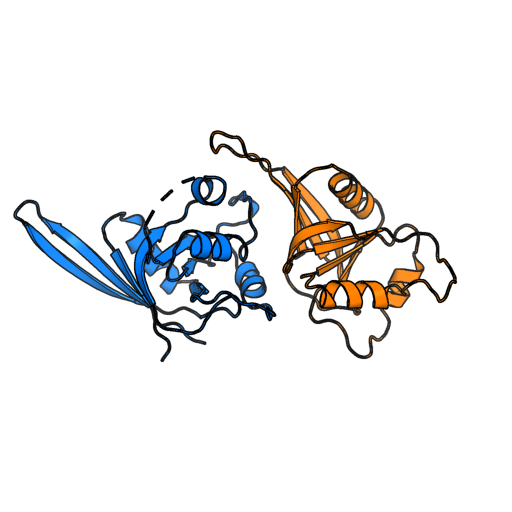O . GLU B 1 120 ? -9.256 50.935 111.691 1.00 99.13 146 GLU B O 1
ATOM 1870 N N . ASP B 1 121 ? -10.726 52.333 110.690 1.00 94.15 147 ASP B N 1
ATOM 1871 C CA . ASP B 1 121 ? -10.290 52.039 109.325 1.00 89.76 147 ASP B CA 1
ATOM 1872 C C . ASP B 1 121 ? -10.472 53.287 108.450 1.00 84.74 147 ASP B C 1
ATOM 1873 O O . ASP B 1 121 ? -11.542 53.492 107.876 1.00 82.93 147 ASP B O 1
ATOM 1878 N N . PRO B 1 122 ? -9.424 54.128 108.350 1.00 80.31 148 PRO B N 1
ATOM 1879 C CA . PRO B 1 122 ? -9.550 55.382 107.605 1.00 77.55 148 PRO B CA 1
ATOM 1880 C C . PRO B 1 122 ? -9.745 55.175 106.102 1.00 74.26 148 PRO B C 1
ATOM 1881 O O . PRO B 1 122 ? -9.401 54.118 105.565 1.00 72.17 148 PRO B O 1
ATOM 1885 N N . LEU B 1 123 ? -10.297 56.188 105.438 1.00 69.63 149 LEU B N 1
ATOM 1886 C CA . LEU B 1 123 ? -10.574 56.114 104.005 1.00 64.00 149 LEU B CA 1
ATOM 1887 C C . LEU B 1 123 ? -9.298 56.370 103.226 1.00 60.73 149 LEU B C 1
ATOM 1888 O O . LEU B 1 123 ? -8.413 57.093 103.687 1.00 58.34 149 LEU B O 1
ATOM 1893 N N . LYS B 1 124 ? -9.210 55.784 102.036 1.00 60.05 150 LYS B N 1
ATOM 1894 C CA . LYS B 1 124 ? -8.055 56.002 101.168 1.00 60.07 150 LYS B CA 1
ATOM 1895 C C . LYS B 1 124 ? -8.102 57.361 100.443 1.00 55.13 150 LYS B C 1
ATOM 1896 O O . LYS B 1 124 ? -7.124 57.750 99.797 1.00 51.83 150 LYS B O 1
ATOM 1902 N N . ARG B 1 125 ? -9.221 58.082 100.565 1.00 50.07 151 ARG B N 1
ATOM 1903 C CA . ARG B 1 125 ? -9.374 59.409 99.954 1.00 47.86 151 ARG B CA 1
ATOM 1904 C C . ARG B 1 125 ? -9.242 60.524 101.004 1.00 44.73 151 ARG B C 1
ATOM 1905 O O . ARG B 1 125 ? -9.517 60.294 102.187 1.00 45.95 151 ARG B O 1
ATOM 1913 N N . PRO B 1 126 ? -8.818 61.734 100.582 1.00 42.06 152 PRO B N 1
ATOM 1914 C CA . PRO B 1 126 ? -8.750 62.850 101.536 1.00 41.56 152 PRO B CA 1
ATOM 1915 C C . PRO B 1 126 ? -10.100 63.305 102.080 1.00 42.62 152 PRO B C 1
ATOM 1916 O O . PRO B 1 126 ? -11.069 63.430 101.326 1.00 41.06 152 PRO B O 1
ATOM 1920 N N . VAL B 1 127 ? -10.139 63.553 103.389 1.00 41.33 153 VAL B N 1
ATOM 1921 C CA . VAL B 1 127 ? -11.309 64.086 104.065 1.00 41.71 153 VAL B CA 1
ATOM 1922 C C . VAL B 1 127 ? -10.856 65.386 104.724 1.00 43.39 153 VAL B C 1
ATOM 1923 O O . VAL B 1 127 ? -10.211 65.369 105.783 1.00 44.75 153 VAL B O 1
ATOM 1927 N N . VAL B 1 128 ? -11.169 66.503 104.073 1.00 38.84 154 VAL B N 1
ATOM 1928 C CA . VAL B 1 128 ? -10.644 67.805 104.457 1.00 39.66 154 VAL B CA 1
ATOM 1929 C C . VAL B 1 128 ? -11.724 68.579 105.176 1.00 39.60 154 VAL B C 1
ATOM 1930 O O . VAL B 1 128 ? -12.913 68.400 104.892 1.00 39.13 154 VAL B O 1
ATOM 1934 N N . TYR B 1 129 ? -11.314 69.426 106.122 1.00 39.64 155 TYR B N 1
ATOM 1935 C CA . TYR B 1 129 ? -12.228 70.403 106.684 1.00 39.14 155 TYR B CA 1
ATOM 1936 C C . TYR B 1 129 ? -11.702 71.821 106.531 1.00 37.05 155 TYR B C 1
ATOM 1937 O O . TYR B 1 129 ? -10.491 72.085 106.588 1.00 37.13 155 TYR B O 1
ATOM 1946 N N . VAL B 1 130 ? -12.652 72.719 106.314 1.00 36.86 156 VAL B N 1
ATOM 1947 C CA . VAL B 1 130 ? -12.400 74.142 106.215 1.00 37.54 156 VAL B CA 1
ATOM 1948 C C . VAL B 1 130 ? -13.336 74.863 107.191 1.00 40.04 156 VAL B C 1
ATOM 1949 O O . VAL B 1 130 ? -14.444 74.394 107.473 1.00 40.86 156 VAL B O 1
ATOM 1953 N N . LYS B 1 131 ? -12.879 75.992 107.711 1.00 43.59 157 LYS B N 1
ATOM 1954 C CA . LYS B 1 131 ? -13.722 76.878 108.514 1.00 45.52 157 LYS B CA 1
ATOM 1955 C C . LYS B 1 131 ? -13.276 78.306 108.269 1.00 46.28 157 LYS B C 1
ATOM 1956 O O . LYS B 1 131 ? -12.370 78.548 107.456 1.00 45.20 157 LYS B O 1
ATOM 1962 N N . GLY B 1 132 ? -13.920 79.252 108.949 1.00 45.08 158 GLY B N 1
ATOM 1963 C CA . GLY B 1 132 ? -13.552 80.655 108.840 1.00 44.83 158 GLY B CA 1
ATOM 1964 C C . GLY B 1 132 ? -13.696 81.203 107.432 1.00 43.66 158 GLY B C 1
ATOM 1965 O O . GLY B 1 132 ? -14.593 80.797 106.689 1.00 41.57 158 GLY B O 1
ATOM 1966 N N . ALA B 1 133 ? -12.793 82.113 107.072 1.00 43.48 159 ALA B N 1
ATOM 1967 C CA . ALA B 1 133 ? -12.810 82.788 105.766 1.00 44.77 159 ALA B CA 1
ATOM 1968 C C . ALA B 1 133 ? -12.622 81.820 104.593 1.00 43.80 159 ALA B C 1
ATOM 1969 O O . ALA B 1 133 ? -13.170 82.025 103.501 1.00 43.82 159 ALA B O 1
ATOM 1971 N N . ASP B 1 134 ? -11.848 80.768 104.829 1.00 42.55 160 ASP B N 1
ATOM 1972 C CA . ASP B 1 134 ? -11.582 79.763 103.802 1.00 42.53 160 ASP B CA 1
ATOM 1973 C C . ASP B 1 134 ? -12.874 79.050 103.422 1.00 42.27 160 ASP B C 1
ATOM 1974 O O . ASP B 1 134 ? -13.196 78.909 102.237 1.00 37.42 160 ASP B O 1
ATOM 1979 N N . ALA B 1 135 ? -13.622 78.633 104.444 1.00 41.03 161 ALA B N 1
ATOM 1980 C CA . ALA B 1 135 ? -14.941 78.028 104.265 1.00 40.30 161 ALA B CA 1
ATOM 1981 C C . ALA B 1 135 ? -15.920 78.965 103.575 1.00 39.44 161 ALA B C 1
ATOM 1982 O O . ALA B 1 135 ? -16.699 78.543 102.715 1.00 39.59 161 ALA B O 1
ATOM 1984 N N . VAL B 1 136 ? -15.887 80.235 103.964 1.00 41.87 162 VAL B N 1
ATOM 1985 C CA . VAL B 1 136 ? -16.756 81.245 103.366 1.00 41.28 162 VAL B CA 1
ATOM 1986 C C . VAL B 1 136 ? -16.518 81.305 101.858 1.00 41.41 162 VAL B C 1
ATOM 1987 O O . VAL B 1 136 ? -17.464 81.334 101.068 1.00 39.96 162 VAL B O 1
ATOM 1991 N N . LYS B 1 137 ? -15.245 81.325 101.475 1.00 40.22 163 LYS B N 1
ATOM 1992 C CA . LYS B 1 137 ? -14.863 81.393 100.069 1.00 39.45 163 LYS B CA 1
ATOM 1993 C C . LYS B 1 137 ? -15.314 80.160 99.288 1.00 38.97 163 LYS B C 1
ATOM 1994 O O . LYS B 1 137 ? -15.930 80.277 98.225 1.00 39.38 163 LYS B O 1
ATOM 2000 N N . LEU B 1 138 ? -15.013 78.983 99.819 1.00 37.18 164 LEU B N 1
ATOM 2001 C CA . LEU B 1 138 ? -15.427 77.741 99.184 1.00 35.38 164 LEU B CA 1
ATOM 2002 C C . LEU B 1 138 ? -16.911 77.755 98.897 1.00 35.07 164 LEU B C 1
ATOM 2003 O O . LEU B 1 138 ? -17.322 77.540 97.767 1.00 33.59 164 LEU B O 1
ATOM 2008 N N . MET B 1 139 ? -17.714 78.034 99.923 1.00 36.58 165 MET B N 1
ATOM 2009 C CA . MET B 1 139 ? -19.165 77.959 99.793 1.00 37.34 165 MET B CA 1
ATOM 2010 C C . MET B 1 139 ? -19.732 79.017 98.860 1.00 39.15 165 MET B C 1
ATOM 2011 O O . MET B 1 139 ? -20.698 78.752 98.155 1.00 39.10 165 MET B O 1
ATOM 2016 N N . ASN B 1 140 ? -19.145 80.209 98.859 1.00 40.74 166 ASN B N 1
ATOM 2017 C CA . ASN B 1 140 ? -19.553 81.248 97.919 1.00 42.21 166 ASN B CA 1
ATOM 2018 C C . ASN B 1 140 ? -19.391 80.787 96.471 1.00 44.81 166 ASN B C 1
ATOM 2019 O O . ASN B 1 140 ? -20.295 80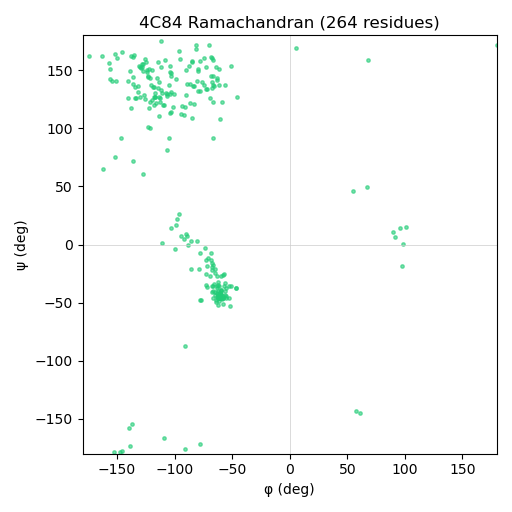.966 95.653 1.00 45.21 166 ASN B O 1
ATOM 2024 N N . ILE B 1 141 ? -18.241 80.193 96.166 1.00 43.88 167 ILE B N 1
ATOM 2025 C CA . ILE B 1 141 ? -17.992 79.659 94.826 1.00 45.76 167 ILE B CA 1
ATOM 2026 C C . ILE B 1 141 ? -18.905 78.476 94.542 1.00 45.67 167 ILE B C 1
ATOM 2027 O O . ILE B 1 141 ? -19.514 78.403 93.476 1.00 45.43 167 ILE B O 1
ATOM 2032 N N . VAL B 1 142 ? -19.018 77.563 95.502 1.00 45.55 168 VAL B N 1
ATOM 2033 C CA . VAL B 1 142 ? -19.931 76.428 95.364 1.00 47.65 168 VAL B CA 1
ATOM 2034 C C . VAL B 1 142 ? -21.359 76.901 95.077 1.00 48.67 168 VAL B C 1
ATOM 2035 O O . VAL B 1 142 ? -22.017 76.362 94.190 1.00 43.80 168 VAL B O 1
ATOM 2039 N N . ASN B 1 143 ? -21.822 77.917 95.806 1.00 50.41 169 ASN B N 1
ATOM 2040 C CA . ASN B 1 143 ? -23.207 78.393 95.668 1.00 53.93 169 ASN B CA 1
ATOM 2041 C C . ASN B 1 143 ? -23.491 79.187 94.382 1.00 55.34 169 ASN B C 1
ATOM 2042 O O . ASN B 1 143 ? -24.635 79.590 94.145 1.00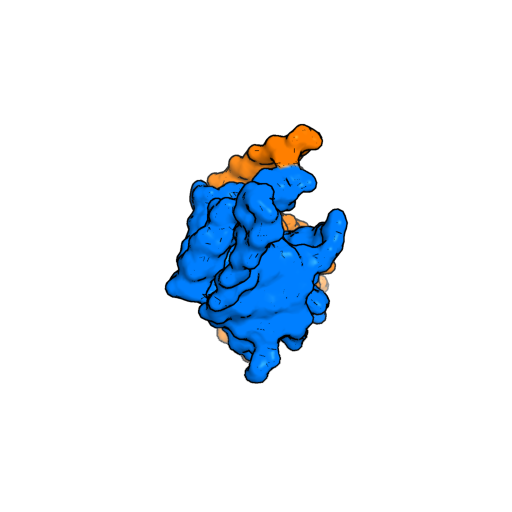 56.59 169 ASN B O 1
ATOM 2047 N N . LYS B 1 144 ? -22.468 79.414 93.557 1.00 55.27 170 LYS B N 1
ATOM 2048 C CA . LYS B 1 144 ? -22.703 79.815 92.166 1.00 56.65 170 LYS B CA 1
ATOM 2049 C C . LYS B 1 144 ? -23.314 78.628 91.425 1.00 58.90 170 LYS B C 1
ATOM 2050 O O . LYS B 1 144 ? -23.204 77.486 91.869 1.00 56.28 170 LYS B O 1
ATOM 2056 N N . GLN B 1 145 ? -23.946 78.898 90.288 1.00 60.79 171 GLN B N 1
ATOM 2057 C CA . GLN B 1 145 ? -24.547 77.834 89.480 1.00 65.11 171 GLN B CA 1
ATOM 2058 C C . GLN B 1 145 ? -23.512 77.107 88.618 1.00 63.04 171 GLN B C 1
ATOM 2059 O O . GLN B 1 145 ? -23.863 76.197 87.868 1.00 65.48 171 GLN B O 1
ATOM 2061 N N . LYS B 1 146 ? -22.240 77.481 88.759 1.00 61.63 172 LYS B N 1
ATOM 2062 C CA . LYS B 1 146 ? -21.228 77.225 87.733 1.00 57.03 172 LYS B CA 1
ATOM 2063 C C . LYS B 1 146 ? -20.704 75.787 87.701 1.00 53.02 172 LYS B C 1
ATOM 2064 O O . LYS B 1 146 ? -21.239 74.901 88.363 1.00 53.90 172 LYS B O 1
ATOM 2066 N N . VAL B 1 147 ? -19.667 75.567 86.896 1.00 47.61 173 VAL B N 1
ATOM 2067 C CA . VAL B 1 147 ? -18.998 74.271 86.814 1.00 47.48 173 VAL B CA 1
ATOM 2068 C C . VAL B 1 147 ? -17.586 74.443 87.375 1.00 42.60 173 VAL B C 1
ATOM 2069 O O . VAL B 1 147 ? -16.734 75.108 86.780 1.00 41.50 173 VAL B O 1
ATOM 2073 N N . ALA B 1 148 ? -17.363 73.841 88.538 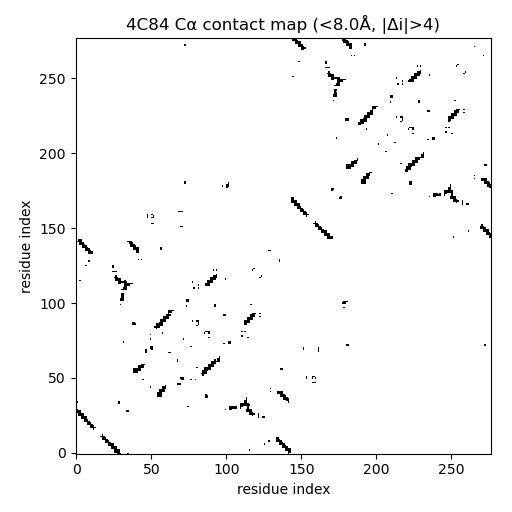1.00 38.33 174 ALA B N 1
ATOM 2074 C CA . ALA B 1 148 ? -16.153 74.083 89.323 1.00 36.17 174 ALA B CA 1
ATOM 2075 C C . ALA B 1 148 ? -15.425 72.777 89.595 1.00 34.53 174 ALA B C 1
ATOM 2076 O O . ALA B 1 148 ? -16.058 71.720 89.714 1.00 33.87 174 ALA B O 1
ATOM 2078 N N . ARG B 1 149 ? -14.099 72.854 89.694 1.00 32.63 175 ARG B N 1
ATOM 2079 C CA . ARG B 1 149 ? -13.279 71.726 90.128 1.00 31.32 175 ARG B CA 1
ATOM 2080 C C . ARG B 1 149 ? -12.489 72.146 91.336 1.00 31.60 175 ARG B C 1
ATOM 2081 O O . ARG B 1 149 ? -12.146 73.311 91.467 1.00 31.83 175 ARG B O 1
ATOM 2089 N N . ALA B 1 150 ? -12.187 71.176 92.188 1.00 31.69 176 ALA B N 1
ATOM 2090 C CA . ALA B 1 150 ? -11.334 71.390 93.352 1.00 31.28 176 ALA B CA 1
ATOM 2091 C C . ALA B 1 150 ? -10.068 70.595 93.178 1.00 33.63 176 ALA B C 1
ATOM 2092 O O . ALA B 1 150 ? -10.112 69.419 92.829 1.00 36.27 176 ALA B O 1
ATOM 2094 N N . ARG B 1 151 ? -8.953 71.245 93.472 1.00 33.61 177 ARG B N 1
ATOM 2095 C CA . ARG B 1 151 ? -7.637 70.665 93.463 1.00 37.83 177 ARG B CA 1
ATOM 2096 C C . ARG B 1 151 ? -7.105 70.754 94.901 1.00 36.54 177 ARG B C 1
ATOM 2097 O O . ARG B 1 151 ? -7.009 71.847 95.451 1.00 39.04 177 ARG B O 1
ATOM 2105 N N . ILE B 1 152 ? -6.800 69.605 95.494 1.00 38.78 178 ILE B N 1
ATOM 2106 C CA . ILE B 1 152 ? -6.342 69.502 96.891 1.00 39.12 178 ILE B CA 1
ATOM 2107 C C . ILE B 1 152 ? -4.891 69.033 96.912 1.00 42.32 178 ILE B C 1
ATOM 2108 O O . ILE B 1 152 ? -4.585 67.965 96.391 1.00 41.62 178 ILE B O 1
ATOM 2113 N N . GLN B 1 153 ? -4.016 69.832 97.527 1.00 43.87 179 GLN B N 1
ATOM 2114 C CA . GLN B 1 153 ? -2.575 69.557 97.573 1.00 46.91 179 GLN B CA 1
ATOM 2115 C C . GLN B 1 153 ? -2.144 69.408 99.028 1.00 46.50 179 GLN B C 1
ATOM 2116 O O . GLN B 1 153 ? -2.549 70.208 99.871 1.00 41.93 179 GLN B O 1
#

B-factor: mean 41.42, std 16.78, range [17.42, 103.7]

Radius of gyration: 21.35 Å; Cα contacts (8 Å, |Δi|>4): 638; chains: 2; bounding box: 47×40×72 Å

Foldseek 3Di:
DKKKKKKKFWDADPVGDIDIDIDIFMWDFALLEDQAKAKAKEDEDAAVNLVPDARYEYEYEDAACVPRPHDDQLSSSQVSCVVVHYQEYEYACAHPPVSRVVRRPNDPDHYHHTYIYDYDPRSVVVVVRVVVPGIMMMIIHDD/DKKKKKKFKDADPVGDIDIDIDIFDWDWFPLEDDDKAKAKEDEDVPARYEYEYEDAADDPDPVDAQLSRVQVVCVVVHYQEYEYACARPVCSRVVRRDDDPDHYHHTYIYDYDPRSVVVVVVVPDPTIMMMIID

Secondary structure (DSSP, 8-state):
-EEEEEEEEEEE-TTS-EEEEEEEEEEEE-TTS----EEEEEEE--HHHHH----PEEEEE---GGG---SS-HHHHHHHHHHTT-SEEEEE-TT-THHHHHHTS--SS--SS-EEEE-HHHHHHHHHHHTT-SEEEEEEE--/-EEEEEEEEEE-TTS-EEEEEEEEEEEE-TTB----EEEEEEE----SEEEEEE--S----TTSPPHHHHHHHHHHTTEEEEEEE-TT-THHHHHHTS--SS-BSS-EEEE-HHHHHHHHHHHTSSS-EEEEE-

CATH classification: 3.50.30.30

Sequence (277 aa):
DTAFFVEVVLFESSPNGDYTTYTTGLQGRFSRAGATISAEGEIVQMHPLGLCNEYGWVGVVKLEQPELDPSCCLTVVLLGKAKRAVQRGATAVVIFDVSENPDAIDQLNQVSEDPLKRPVVYVKGADAVKLMNIVNKQKVARARIQHRTAFVEVVLFEESSPNGDYTTTYTTGLQGRFSRAGATISAEGEIVQMHEYGWVGVVKLEQPELDPSCLTVLGKAKRAVQRGATAVIFDVSENPDAIDQLNQVSEDPLKRPVVYVKGADAVKLMNIVNKQKVARARIQ

Nearest PDB structures (foldseek):
  4c84-assembly1_A  TM=1.007E+00  e=9.993E-34  Danio rerio
  4c85-assembly1_A  TM=9.113E-01  e=3.062E-29  Danio rerio
  4c8u-assembly1_B  TM=9.203E-01  e=6.267E-27  Xenopus tropicalis
  4c8t-assembly1_B  TM=9.238E-01  e=2.816E-26  Xenopus tropicalis
  4c85-assembly1_B  TM=9.487E-01  e=1.527E-25  Danio rerio

Solvent-accessible surface area: 14142 Å² total; per-residue (Å²): 105,48,0,37,1,53,0,20,12,64,69,97,49,151,119,58,94,157,87,67,114,75,18,45,7,96,10,84,11,3,154,9,9,22,71,69,74,11,62,1,78,22,69,42,25,95,61,98,44,6,8,88,193,187,32,33,0,0,0,4,61,4,58,23,43,142,131,18,65,11,12,33,18,8,23,14,15,0,81,62,0,36,145,109,20,5,19,0,0,0,0,3,2,48,96,29,88,48,0,32,73,12,0,47,15,100,24,127,117,60,36,170,70,0,0,0,4,2,95,43,86,48,1,88,80,0,11,92,9,12,92,110,148,124,76,7,85,0,97,0,40,89,183,86,0,109,1,49,0,3,22,33,132,55,36,149,116,8,88,48,90,39,116,68,17,35,2,95,10,122,25,4,56,6,8,26,104,66,17,0,24,1,93,18,68,86,49,215,127,49,13,32,0,0,0,8,82,6,133,76,93,70,107,71,138,102,64,73,84,9,55,19,66,1,89,94,0,37,116,140,2,2,0,0,0,0,0,3,2,39,99,17,98,78,0,35,91,56,0,67,89,104,31,115,112,70,20,152,28,0,0,0,13,1,115,44,84,40,1,92,77,0,15,95,10,18,110,112,116,62,69,9,12,0,30,0,65